Protein AF-A0A914XMN2-F1 (afdb_monomer)

Secondary structure (DSSP, 8-state):
--HHHHHHHHHT--HHHHHHHHHHHHHHHHHHHHHHHTTTS-HHHHHHHHHHHHHHHHHHHHGGGHHHHHHHHHHHHHHHHHSTT-HHHHHHHIIIIIHHHHHHHHHH--SS----THHHHHHHHHHHHHHHHHHHHHTS-GGGS-HHHHHH--SSPPPHHHHHHHHT-TTTSSS-----HHHHHHHHTTTTS-TTT-SPPHHHHHHHHHHHHHHHHHHHHHHHHHHHS-HHHHTSTTT-

Organism: NCBI:txid2011161

Radius of gyration: 20.13 Å; Cα contacts (8 Å, |Δi|>4): 241; chains: 1; bounding box: 52×45×56 Å

Sequence (240 aa):
MGFLAETSQALAFPEDGMRLLISVLAGYPLAAIYRQFLYDKNKTIQYSYFTIVGIGIYLFNCGYETYHSMISVLLAYVICNFLPGTTLSVVLAHICFLGHLLIGYWFAESHEYDITWTTPFCIMTLRHIGLVMDVYDGKKRQDSLRPDQKATSVVNPPSLLETAAFSLFFSGTLVGPQFTLNRFRLFVNGEFLDPETKQPRASALRVSICRFLAGIFYAVIHQWGCVWIPQEYLNSAEFY

Foldseek 3Di:
DDPLVVVCVVVVHDSLVVLLVVLLVVLVVLVVCCQVPPLPHDLLSLLVSLLVSLLVSLCSNANPLCVLLVVLLVVLLCLLPVPFQDPVSLVCLCCPLVVSLVVCCVPPPDPDPDDHSSQLSVLLSVQSSLARQLRNLLPDDLVPDDPVSNQQHDVDGDDSSLSSSSCRRSNASRPDDHDGSVVVVCSSVLVCDDPPPSHRDPVVVVVVVVVVVVVVVVVVVVVVVCVVPPPVNCVDPVND

Nearest PDB structures (foldseek):
  7f3x-assembly1_A  TM=9.258E-01  e=2.526E-11  Gallus gallus
  7ewt-assembly1_A  TM=9.214E-01  e=4.736E-09  Gallus gallus

Solvent-accessible surface area (backbone atoms only — not comparable to full-atom values): 13136 Å² total; per-residue (Å²): 134,54,75,62,54,56,49,19,62,76,65,78,40,61,56,50,60,48,39,48,51,53,49,61,58,48,34,54,64,50,50,49,51,38,67,74,74,35,59,88,48,60,63,69,60,42,26,50,49,28,29,53,53,18,51,51,49,39,39,68,58,37,42,78,57,35,54,60,58,55,52,49,42,53,50,44,34,48,42,38,68,77,36,59,48,40,72,65,35,50,53,48,35,48,52,53,39,51,44,48,52,53,54,43,45,75,76,67,68,64,99,58,97,73,69,51,56,60,54,32,41,52,44,44,31,55,46,42,40,49,48,38,47,21,27,28,54,28,63,49,65,75,85,80,46,54,75,71,51,58,72,45,33,29,70,72,61,64,53,65,60,51,37,37,15,65,57,27,29,61,81,26,27,59,86,33,70,89,76,53,67,55,60,51,49,39,52,62,72,41,70,74,29,33,89,86,78,68,40,79,48,73,65,54,57,58,52,53,52,54,52,51,52,51,49,51,52,50,51,53,51,49,56,57,46,40,75,79,56,43,71,67,49,75,75,32,82,90,66,111

Mean predicted aligned error: 5.09 Å

pLDDT: mean 92.35, std 8.03, range [51.84, 98.81]

InterPro domains:
  IPR004299 Membrane bound O-acyl transferase, MBOAT [PF03062] (103-239)
  IPR049941 Lysophospholipid acyltransferase 7/Porcupine-like [PTHR13906] (6-239)

Structure (mmCIF, N/CA/C/O backbone):
data_AF-A0A914XMN2-F1
#
_entry.id   AF-A0A914XMN2-F1
#
loop_
_atom_site.group_PDB
_atom_site.id
_atom_site.type_symbol
_atom_site.label_atom_id
_atom_site.label_alt_id
_atom_site.label_comp_id
_atom_site.label_asym_id
_atom_site.label_entity_id
_atom_site.label_seq_id
_atom_site.pdbx_PDB_ins_code
_atom_site.Cartn_x
_atom_site.Cartn_y
_atom_site.Cartn_z
_atom_site.occupancy
_atom_site.B_iso_or_equiv
_atom_site.auth_seq_id
_atom_site.auth_comp_id
_atom_site.auth_asym_id
_atom_site.auth_atom_id
_atom_site.pdbx_PDB_model_num
ATOM 1 N N . MET A 1 1 ? 28.604 -3.087 -13.362 1.00 51.84 1 MET A N 1
ATOM 2 C CA . MET A 1 1 ? 27.155 -3.014 -13.639 1.00 51.84 1 MET A CA 1
ATOM 3 C C . MET A 1 1 ? 26.508 -4.234 -12.997 1.00 51.84 1 MET A C 1
ATOM 5 O O . MET A 1 1 ? 27.190 -5.241 -12.869 1.00 51.84 1 MET A O 1
ATOM 9 N N . GLY A 1 2 ? 25.295 -4.120 -12.451 1.00 75.44 2 GLY A N 1
ATOM 10 C CA . GLY A 1 2 ? 24.620 -5.248 -11.792 1.00 75.44 2 GLY A CA 1
ATOM 11 C C . GLY A 1 2 ? 23.882 -6.142 -12.793 1.00 75.44 2 GLY A C 1
ATOM 12 O O . GLY A 1 2 ? 23.545 -5.683 -13.879 1.00 75.44 2 GLY A O 1
ATOM 13 N N . PHE A 1 3 ? 23.562 -7.380 -12.404 1.00 78.31 3 PHE A N 1
ATOM 14 C CA . PHE A 1 3 ? 22.819 -8.351 -13.230 1.00 78.31 3 PHE A CA 1
ATOM 15 C C . PHE A 1 3 ? 21.510 -7.787 -13.826 1.00 78.31 3 PHE A C 1
ATOM 17 O O . PHE A 1 3 ? 21.158 -8.075 -14.969 1.00 78.31 3 PHE A O 1
ATOM 24 N N . LEU A 1 4 ? 20.801 -6.941 -13.069 1.00 75.31 4 LEU A N 1
ATOM 25 C CA . LEU A 1 4 ? 19.588 -6.261 -13.540 1.00 75.31 4 LEU A CA 1
ATOM 26 C C . LEU A 1 4 ? 19.886 -5.261 -14.664 1.00 75.31 4 LEU A C 1
ATOM 28 O O . LEU A 1 4 ? 19.181 -5.263 -15.664 1.00 75.31 4 LEU A O 1
ATOM 32 N N . ALA A 1 5 ? 20.945 -4.462 -14.550 1.00 71.62 5 ALA A N 1
ATOM 33 C CA . ALA A 1 5 ? 21.322 -3.507 -15.591 1.00 71.62 5 ALA A CA 1
ATOM 34 C C . ALA A 1 5 ? 21.706 -4.221 -16.902 1.00 71.62 5 ALA A C 1
ATOM 36 O O . ALA A 1 5 ? 21.301 -3.799 -17.980 1.00 71.62 5 ALA A O 1
ATOM 37 N N . GLU A 1 6 ? 22.414 -5.350 -16.811 1.00 71.00 6 GLU A N 1
ATOM 38 C CA . GLU A 1 6 ? 22.778 -6.166 -17.981 1.00 71.00 6 GLU A CA 1
ATOM 39 C C . GLU A 1 6 ? 21.543 -6.781 -18.658 1.00 71.00 6 GLU A C 1
ATOM 41 O O . GLU A 1 6 ? 21.422 -6.763 -19.883 1.00 71.00 6 GLU A O 1
ATOM 46 N N . THR A 1 7 ? 20.583 -7.269 -17.866 1.00 69.44 7 THR A N 1
ATOM 47 C CA . THR A 1 7 ? 19.330 -7.845 -18.383 1.00 69.44 7 THR A CA 1
ATOM 48 C C . THR A 1 7 ? 18.425 -6.773 -19.006 1.00 69.44 7 THR A C 1
ATOM 50 O O . THR A 1 7 ? 17.810 -7.008 -20.043 1.00 69.44 7 THR A O 1
ATOM 53 N N . SER A 1 8 ? 18.370 -5.582 -18.403 1.00 71.25 8 SER A N 1
ATOM 54 C CA . SER A 1 8 ? 17.616 -4.422 -18.899 1.00 71.25 8 SER A CA 1
ATOM 55 C C . SER A 1 8 ? 18.137 -3.968 -20.265 1.00 71.25 8 SER A C 1
ATOM 57 O O . SER A 1 8 ? 17.355 -3.819 -21.205 1.00 71.25 8 SER A O 1
ATOM 59 N N . GLN A 1 9 ? 19.462 -3.860 -20.409 1.00 68.69 9 GLN A N 1
ATOM 60 C CA . GLN A 1 9 ? 20.108 -3.532 -21.682 1.00 68.69 9 GLN A CA 1
ATOM 61 C C . GLN A 1 9 ? 19.862 -4.605 -22.748 1.00 68.69 9 GLN A C 1
ATOM 63 O O . GLN A 1 9 ? 19.565 -4.271 -23.892 1.00 68.69 9 GLN A O 1
ATOM 68 N N . ALA A 1 10 ? 19.932 -5.888 -22.380 1.00 65.06 10 ALA A N 1
ATOM 69 C CA . ALA A 1 10 ? 19.693 -6.990 -23.313 1.00 65.06 10 ALA A CA 1
ATOM 70 C C . ALA A 1 10 ? 18.243 -7.046 -23.829 1.00 65.06 10 ALA A C 1
ATOM 72 O O . ALA A 1 10 ? 18.012 -7.473 -24.959 1.00 65.06 10 ALA A O 1
ATOM 73 N N . LEU A 1 11 ? 17.271 -6.628 -23.011 1.00 71.25 11 LEU A N 1
ATOM 74 C CA . LEU A 1 11 ? 15.843 -6.645 -23.345 1.00 71.25 11 LEU A CA 1
ATOM 75 C C . LEU A 1 11 ? 15.314 -5.306 -23.881 1.00 71.25 11 LEU A C 1
ATOM 77 O O . LEU A 1 11 ? 14.126 -5.225 -24.186 1.00 71.25 11 LEU A O 1
ATOM 81 N N . ALA A 1 12 ? 16.162 -4.273 -23.979 1.00 71.00 12 ALA A N 1
ATOM 82 C CA . ALA A 1 12 ? 15.758 -2.895 -24.279 1.00 71.00 12 ALA A CA 1
ATOM 83 C C . ALA A 1 12 ? 14.580 -2.419 -23.401 1.00 71.00 12 ALA A C 1
ATOM 85 O O . ALA A 1 12 ? 13.669 -1.739 -23.867 1.00 71.00 12 ALA A O 1
ATOM 86 N N . PHE A 1 13 ? 14.584 -2.820 -22.125 1.00 72.06 13 PHE A N 1
ATOM 87 C CA . PHE A 1 13 ? 13.513 -2.532 -21.175 1.00 72.06 13 PHE A CA 1
ATOM 88 C C . PHE A 1 13 ? 14.048 -1.677 -20.022 1.00 72.06 13 PHE A C 1
ATOM 90 O O . PHE A 1 13 ? 15.075 -2.061 -19.457 1.00 72.06 13 PHE A O 1
ATOM 97 N N . PRO A 1 14 ? 13.388 -0.567 -19.636 1.00 81.25 14 PRO A N 1
ATOM 98 C CA . PRO A 1 14 ? 13.864 0.308 -18.564 1.00 81.25 14 PRO A CA 1
ATOM 99 C C . PRO A 1 14 ? 14.117 -0.442 -17.245 1.00 81.25 14 PRO A C 1
ATOM 101 O O . PRO A 1 14 ? 13.331 -1.301 -16.827 1.00 81.25 14 PRO A O 1
ATOM 104 N N . GLU A 1 15 ? 15.254 -0.166 -16.598 1.00 84.81 15 GLU A N 1
ATOM 105 C CA . GLU A 1 15 ? 15.688 -0.901 -15.400 1.00 84.81 15 GLU A CA 1
ATOM 106 C C . GLU A 1 15 ? 14.718 -0.708 -14.222 1.00 84.81 15 GLU A C 1
ATOM 108 O O . GLU A 1 15 ? 14.410 -1.648 -13.486 1.00 84.81 15 GLU A O 1
ATOM 113 N N . ASP A 1 16 ? 14.211 0.505 -14.059 1.00 84.88 16 ASP A N 1
ATOM 114 C CA . ASP A 1 16 ? 13.201 0.908 -13.084 1.00 84.88 16 ASP A CA 1
ATOM 115 C C . ASP A 1 16 ? 11.863 0.175 -13.294 1.00 84.88 16 ASP A C 1
ATOM 117 O O . ASP A 1 16 ? 11.319 -0.410 -12.350 1.00 84.88 16 ASP A O 1
ATOM 121 N N . GLY A 1 17 ? 11.394 0.078 -14.540 1.00 86.44 17 GLY A N 1
ATOM 122 C CA . GLY A 1 17 ? 10.246 -0.744 -14.920 1.00 86.44 17 GLY A CA 1
ATOM 123 C C . GLY A 1 17 ? 10.453 -2.217 -14.574 1.00 86.44 17 GLY A C 1
ATOM 124 O O . GLY A 1 17 ? 9.531 -2.889 -14.098 1.00 86.44 17 GLY A O 1
ATOM 125 N N . MET A 1 18 ? 11.675 -2.732 -14.745 1.00 86.88 18 MET A N 1
ATOM 126 C CA . MET A 1 18 ? 11.990 -4.124 -14.417 1.00 86.88 18 MET A CA 1
ATOM 127 C C . MET A 1 18 ? 11.959 -4.371 -12.911 1.00 86.88 18 MET A C 1
ATOM 129 O O . MET A 1 18 ? 11.398 -5.376 -12.464 1.00 86.88 18 MET A O 1
ATOM 133 N N . ARG A 1 19 ? 12.513 -3.451 -12.113 1.00 91.75 19 ARG A N 1
ATOM 134 C CA . ARG A 1 19 ? 12.449 -3.525 -10.646 1.00 91.75 19 ARG A CA 1
ATOM 135 C C . ARG A 1 19 ? 11.002 -3.513 -10.162 1.00 91.75 19 ARG A C 1
ATOM 137 O O . ARG A 1 19 ? 10.635 -4.346 -9.323 1.00 91.75 19 ARG A O 1
ATOM 144 N N . LEU A 1 20 ? 10.166 -2.651 -10.742 1.00 91.94 20 LEU A N 1
ATOM 145 C CA . LEU A 1 20 ? 8.745 -2.587 -10.423 1.00 91.94 20 LEU A CA 1
ATOM 146 C C . LEU A 1 20 ? 8.043 -3.911 -10.741 1.00 91.94 20 LEU A C 1
ATOM 148 O O . LEU A 1 20 ? 7.365 -4.473 -9.876 1.00 91.94 20 LEU A O 1
ATOM 152 N N . LEU A 1 21 ? 8.245 -4.449 -11.948 1.00 91.12 21 LEU A N 1
ATOM 153 C CA . LEU A 1 21 ? 7.639 -5.710 -12.372 1.00 91.12 21 LEU A CA 1
ATOM 154 C C . LEU A 1 21 ? 8.053 -6.870 -11.459 1.00 91.12 21 LEU A C 1
ATOM 156 O O . LEU A 1 21 ? 7.194 -7.604 -10.970 1.00 91.12 21 LEU A O 1
ATOM 160 N N . ILE A 1 22 ? 9.351 -7.009 -11.175 1.00 93.12 22 ILE A N 1
ATOM 161 C CA . ILE A 1 22 ? 9.870 -8.038 -10.264 1.00 93.12 22 ILE A CA 1
ATOM 162 C C . ILE A 1 22 ? 9.224 -7.906 -8.885 1.00 93.12 22 ILE A C 1
ATOM 164 O O . ILE A 1 22 ? 8.836 -8.909 -8.291 1.00 93.12 22 ILE A O 1
ATOM 168 N N . SER A 1 23 ? 9.050 -6.684 -8.389 1.00 95.00 23 SER A N 1
ATOM 169 C CA . SER A 1 23 ? 8.456 -6.430 -7.074 1.00 95.00 23 SER A CA 1
ATOM 170 C C . SER A 1 23 ? 6.975 -6.789 -7.009 1.00 95.00 23 SER A C 1
ATOM 172 O O . SER A 1 23 ? 6.525 -7.395 -6.035 1.00 95.00 23 SER A O 1
ATOM 174 N N . VAL A 1 24 ? 6.216 -6.471 -8.060 1.00 93.38 24 VAL A N 1
ATOM 175 C CA . VAL A 1 24 ? 4.808 -6.872 -8.185 1.00 93.38 24 VAL A CA 1
ATOM 176 C C . VAL A 1 24 ? 4.695 -8.398 -8.258 1.00 93.38 24 VAL A C 1
ATOM 178 O O . VAL A 1 24 ? 3.871 -8.993 -7.561 1.00 93.38 24 VAL A O 1
ATOM 181 N N . LEU A 1 25 ? 5.555 -9.052 -9.045 1.00 93.56 25 LEU A N 1
ATOM 182 C CA . LEU A 1 25 ? 5.582 -10.510 -9.169 1.00 93.56 25 LEU A CA 1
ATOM 183 C C . LEU A 1 25 ? 6.024 -11.200 -7.874 1.00 93.56 25 LEU A C 1
ATOM 185 O O . LEU A 1 25 ? 5.452 -12.229 -7.514 1.00 93.56 25 LEU A O 1
ATOM 189 N N . ALA A 1 26 ? 6.962 -10.615 -7.126 1.00 95.31 26 ALA A N 1
ATOM 190 C CA . ALA A 1 26 ? 7.380 -11.100 -5.812 1.00 95.31 26 ALA A CA 1
ATOM 191 C C . ALA A 1 26 ? 6.220 -11.112 -4.801 1.00 95.31 26 ALA A C 1
ATOM 193 O O . ALA A 1 26 ? 6.219 -11.924 -3.874 1.00 95.31 26 ALA A O 1
ATOM 194 N N . GLY A 1 27 ? 5.182 -10.294 -5.008 1.00 94.56 27 GLY A N 1
ATOM 195 C CA . GLY A 1 27 ? 3.966 -10.315 -4.198 1.00 94.56 27 GLY A CA 1
ATOM 196 C C . GLY A 1 27 ? 3.277 -11.686 -4.141 1.00 94.56 27 GLY A C 1
ATOM 197 O O . GLY A 1 27 ? 2.707 -12.027 -3.107 1.00 94.56 27 GLY A O 1
ATOM 198 N N . TYR A 1 28 ? 3.368 -12.513 -5.190 1.00 93.44 28 TYR A N 1
ATOM 199 C CA . TYR A 1 28 ? 2.766 -13.854 -5.215 1.00 93.44 28 TYR A CA 1
ATOM 200 C C . TYR A 1 28 ? 3.458 -14.856 -4.271 1.00 93.44 28 TYR A C 1
ATOM 202 O O . TYR A 1 28 ? 2.770 -15.406 -3.405 1.00 93.44 28 TYR A O 1
ATOM 210 N N . PRO A 1 29 ? 4.782 -15.111 -4.367 1.00 95.31 29 PRO A N 1
ATOM 211 C CA . PRO A 1 29 ? 5.466 -15.986 -3.419 1.00 95.31 29 PRO A CA 1
ATOM 212 C C . PRO A 1 29 ? 5.433 -15.428 -1.990 1.00 95.31 29 PRO A C 1
ATOM 214 O O . PRO A 1 29 ? 5.250 -16.198 -1.050 1.00 95.31 29 PRO A O 1
ATOM 217 N N . LEU A 1 30 ? 5.513 -14.105 -1.805 1.00 97.00 30 LEU A N 1
ATOM 218 C CA . LEU A 1 30 ? 5.358 -13.480 -0.486 1.00 97.00 30 LEU A CA 1
ATOM 219 C C . LEU A 1 30 ? 3.961 -13.741 0.101 1.00 97.00 30 LEU A C 1
ATOM 221 O O . LEU A 1 30 ? 3.832 -14.176 1.246 1.00 97.00 30 LEU A O 1
ATOM 225 N N . ALA A 1 31 ? 2.900 -13.583 -0.695 1.00 95.31 31 ALA A N 1
ATOM 226 C CA . ALA A 1 31 ? 1.546 -13.928 -0.271 1.00 95.31 31 ALA A CA 1
ATOM 227 C C . ALA A 1 31 ? 1.397 -15.422 0.054 1.00 95.31 31 ALA A C 1
ATOM 229 O O . ALA A 1 31 ? 0.695 -15.764 1.005 1.00 95.31 31 ALA A O 1
ATOM 230 N N . ALA A 1 32 ? 2.065 -16.313 -0.687 1.00 94.69 32 ALA A N 1
ATOM 231 C CA . ALA A 1 32 ? 2.069 -17.746 -0.395 1.00 94.69 32 ALA A CA 1
ATOM 232 C C . ALA A 1 32 ? 2.752 -18.059 0.948 1.00 94.69 32 ALA A C 1
ATOM 234 O O . ALA A 1 32 ? 2.196 -18.813 1.744 1.00 94.69 32 ALA A O 1
ATOM 235 N N . ILE A 1 33 ? 3.896 -17.428 1.243 1.00 96.44 33 ILE A N 1
ATOM 236 C CA . ILE A 1 33 ? 4.586 -17.543 2.540 1.00 96.44 33 ILE A CA 1
ATOM 237 C C . ILE A 1 33 ? 3.671 -17.068 3.673 1.00 96.44 33 ILE A C 1
ATOM 239 O O . ILE A 1 33 ? 3.469 -17.787 4.652 1.00 96.44 33 ILE A O 1
ATOM 243 N N . TYR A 1 34 ? 3.065 -15.887 3.531 1.00 96.62 34 TYR A N 1
ATOM 244 C CA . TYR A 1 34 ? 2.134 -15.369 4.532 1.00 96.62 34 TYR A CA 1
ATOM 245 C C . TYR A 1 34 ? 0.949 -16.316 4.759 1.00 96.62 34 TYR A C 1
ATOM 247 O O . TYR A 1 34 ? 0.630 -16.663 5.898 1.00 96.62 34 TYR A O 1
ATOM 255 N N . ARG A 1 35 ? 0.334 -16.780 3.665 1.00 94.31 35 ARG A N 1
ATOM 256 C CA . ARG A 1 35 ? -0.801 -17.705 3.685 1.00 94.31 35 ARG A CA 1
ATOM 257 C C . ARG A 1 35 ? -0.457 -19.041 4.339 1.00 94.31 35 ARG A C 1
ATOM 259 O O . ARG A 1 35 ? -1.332 -19.637 4.950 1.00 94.31 35 ARG A O 1
ATOM 266 N N . GLN A 1 36 ? 0.770 -19.526 4.191 1.00 93.69 36 GLN A N 1
ATOM 267 C CA . GLN A 1 36 ? 1.161 -20.826 4.725 1.00 93.69 36 GLN A CA 1
ATOM 268 C C . GLN A 1 36 ? 1.560 -20.755 6.204 1.00 93.69 36 GLN A C 1
ATOM 270 O O . GLN A 1 36 ? 1.293 -21.695 6.948 1.00 93.69 36 GLN A O 1
ATOM 275 N N . PHE A 1 37 ? 2.202 -19.663 6.632 1.00 96.00 37 PHE A N 1
ATOM 276 C CA . PHE A 1 37 ? 2.910 -19.642 7.918 1.00 96.00 37 PHE A CA 1
ATOM 277 C C . PHE A 1 37 ? 2.465 -18.552 8.897 1.00 96.00 37 PHE A C 1
ATOM 279 O O . PHE A 1 37 ? 2.733 -18.686 10.091 1.00 96.00 37 PHE A O 1
ATOM 286 N N . LEU A 1 38 ? 1.846 -17.463 8.428 1.00 96.88 38 LEU A N 1
ATOM 287 C CA . LEU A 1 38 ? 1.709 -16.233 9.222 1.00 96.88 38 LEU A CA 1
ATOM 288 C C . LEU A 1 38 ? 0.267 -15.767 9.443 1.00 96.88 38 LEU A C 1
ATOM 290 O O . LEU A 1 38 ? 0.025 -15.041 10.404 1.00 96.88 38 LEU A O 1
ATOM 294 N N . TYR A 1 39 ? -0.678 -16.161 8.587 1.00 94.25 39 TYR A N 1
ATOM 295 C CA . TYR A 1 39 ? -2.051 -15.633 8.592 1.00 94.25 39 TYR A CA 1
ATOM 296 C C . TYR A 1 39 ? -2.817 -15.828 9.916 1.00 94.25 39 TYR A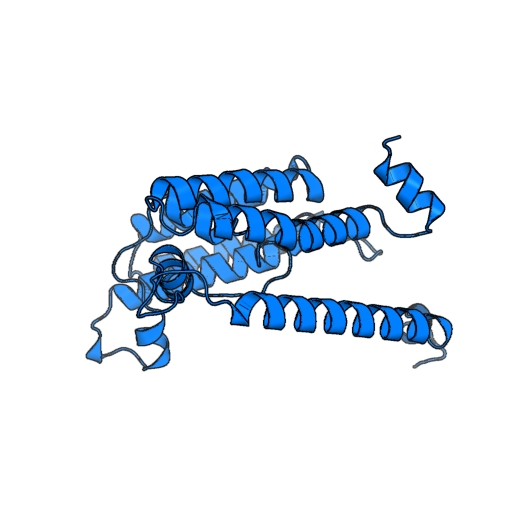 C 1
ATOM 298 O O . TYR A 1 39 ? -3.709 -15.043 10.224 1.00 94.25 39 TYR A O 1
ATOM 306 N N . ASP A 1 40 ? -2.477 -16.857 10.694 1.00 93.62 40 ASP A N 1
ATOM 307 C CA . ASP A 1 40 ? -3.100 -17.207 11.978 1.00 93.62 40 ASP A CA 1
ATOM 308 C C . ASP A 1 40 ? -2.269 -16.759 13.194 1.00 93.62 40 ASP A C 1
ATOM 310 O O . ASP A 1 40 ? -2.620 -17.032 14.343 1.00 93.62 40 ASP A O 1
ATOM 314 N N . LYS A 1 41 ? -1.132 -16.094 12.963 1.00 96.44 41 LYS A N 1
ATOM 315 C CA . LYS A 1 41 ? -0.220 -15.662 14.025 1.00 96.44 41 LYS A CA 1
ATOM 316 C C . LYS A 1 41 ? -0.682 -14.354 14.652 1.00 96.44 41 LYS A C 1
ATOM 318 O O . LYS A 1 41 ? -1.544 -13.647 14.136 1.00 96.44 41 LYS A O 1
ATOM 323 N N . ASN A 1 42 ? -0.072 -14.001 15.782 1.00 96.75 42 ASN A N 1
ATOM 324 C CA . ASN A 1 42 ? -0.330 -12.726 16.447 1.00 96.75 42 ASN A CA 1
ATOM 325 C C . ASN A 1 42 ? -0.122 -11.547 15.473 1.00 96.75 42 ASN A C 1
ATOM 327 O O . ASN A 1 42 ? 0.829 -11.543 14.690 1.00 96.75 42 ASN A O 1
ATOM 331 N N . LYS A 1 43 ? -0.981 -10.526 15.568 1.00 97.06 43 LYS A N 1
ATOM 332 C CA . LYS A 1 43 ? -0.926 -9.292 14.771 1.00 97.06 43 LYS A CA 1
ATOM 333 C C . LYS A 1 43 ? 0.463 -8.671 14.730 1.00 97.06 43 LYS A C 1
ATOM 335 O O . LYS A 1 43 ? 0.886 -8.248 13.666 1.00 97.06 43 LYS A O 1
ATOM 340 N N . THR A 1 44 ? 1.200 -8.668 15.841 1.00 98.06 44 THR A N 1
ATOM 341 C CA . THR A 1 44 ? 2.571 -8.137 15.876 1.00 98.06 44 THR A CA 1
ATOM 342 C C . THR A 1 44 ? 3.486 -8.872 14.897 1.00 98.06 44 THR A C 1
ATOM 344 O O . THR A 1 44 ? 4.253 -8.233 14.190 1.00 98.06 44 THR A O 1
ATOM 347 N N . ILE A 1 45 ? 3.379 -10.201 14.798 1.00 98.25 45 ILE A N 1
ATOM 348 C CA . ILE A 1 45 ? 4.177 -11.006 13.861 1.00 98.25 45 ILE A CA 1
ATOM 349 C C . ILE A 1 45 ? 3.769 -10.688 12.420 1.00 98.25 45 ILE A C 1
ATOM 351 O O . ILE A 1 45 ? 4.630 -10.457 11.572 1.00 98.25 45 ILE A O 1
ATOM 355 N N . GLN A 1 46 ? 2.464 -10.627 12.152 1.00 98.44 46 GLN A N 1
ATOM 356 C CA . GLN A 1 46 ? 1.947 -10.297 10.823 1.00 98.44 46 GLN A CA 1
ATOM 357 C C . GLN A 1 46 ? 2.367 -8.886 10.379 1.00 98.44 46 GLN A C 1
ATOM 359 O O . GLN A 1 46 ? 2.867 -8.703 9.272 1.00 98.44 46 GLN A O 1
ATOM 364 N N . TYR A 1 47 ? 2.228 -7.891 11.257 1.00 98.62 47 TYR A N 1
ATOM 365 C CA . TYR A 1 47 ? 2.612 -6.506 10.993 1.00 98.62 47 TYR A CA 1
ATOM 366 C C . TYR A 1 47 ? 4.120 -6.350 10.794 1.00 98.62 47 TYR A C 1
ATOM 368 O O . TYR A 1 47 ? 4.539 -5.660 9.863 1.00 98.62 47 TYR A O 1
ATOM 376 N N . SER A 1 48 ? 4.938 -7.024 11.606 1.00 98.62 48 SER A N 1
ATOM 377 C CA . SER A 1 48 ? 6.391 -7.052 11.416 1.00 98.62 48 SER A CA 1
ATOM 378 C C . SER A 1 48 ? 6.764 -7.650 10.063 1.00 98.62 48 SER A C 1
ATOM 380 O O . SER A 1 48 ? 7.589 -7.077 9.359 1.00 98.62 48 SER A O 1
ATOM 382 N N . TYR A 1 49 ? 6.117 -8.745 9.655 1.00 98.62 49 TYR A N 1
ATOM 383 C CA . TYR A 1 49 ? 6.334 -9.337 8.337 1.00 98.62 49 TYR A CA 1
ATOM 384 C C . TYR A 1 49 ? 6.016 -8.353 7.204 1.00 98.62 49 TYR A C 1
ATOM 386 O O . TYR A 1 49 ? 6.870 -8.117 6.351 1.00 98.62 49 TYR A O 1
ATOM 394 N N . PHE A 1 50 ? 4.836 -7.724 7.218 1.00 98.50 50 PHE A N 1
ATOM 395 C CA . PHE A 1 50 ? 4.462 -6.749 6.187 1.00 98.50 50 PHE A CA 1
ATOM 396 C C . PHE A 1 50 ? 5.402 -5.547 6.147 1.00 98.50 50 PHE A C 1
ATOM 398 O O . PHE A 1 50 ? 5.775 -5.104 5.065 1.00 98.50 50 PHE A O 1
ATOM 405 N N . THR A 1 51 ? 5.822 -5.062 7.315 1.00 98.62 51 THR A N 1
ATOM 406 C CA . THR A 1 51 ? 6.748 -3.933 7.427 1.00 98.62 51 THR A CA 1
ATOM 407 C C . THR A 1 51 ? 8.120 -4.288 6.855 1.00 98.62 51 THR A C 1
ATOM 409 O O . THR A 1 51 ? 8.619 -3.572 5.995 1.00 98.62 51 THR A O 1
ATOM 412 N N . ILE A 1 52 ? 8.718 -5.409 7.273 1.00 98.44 52 ILE A N 1
ATOM 413 C CA . ILE A 1 52 ? 10.060 -5.826 6.829 1.00 98.44 52 ILE A CA 1
ATOM 414 C C . ILE A 1 52 ? 10.077 -6.090 5.322 1.00 98.44 52 ILE A C 1
ATOM 416 O O . ILE A 1 52 ? 10.945 -5.583 4.612 1.00 98.44 52 ILE A O 1
ATOM 420 N N . VAL A 1 53 ? 9.100 -6.852 4.825 1.00 98.38 53 VAL A N 1
ATOM 421 C CA . VAL A 1 53 ? 8.980 -7.162 3.395 1.00 98.38 53 VAL A CA 1
ATOM 422 C C . VAL A 1 53 ? 8.757 -5.893 2.582 1.00 98.38 53 VAL A C 1
ATOM 424 O O . VAL A 1 53 ? 9.409 -5.696 1.560 1.00 98.38 53 VAL A O 1
ATOM 427 N N . GLY A 1 54 ? 7.868 -5.016 3.044 1.00 97.88 54 GLY A N 1
ATOM 428 C CA . GLY A 1 54 ? 7.587 -3.760 2.371 1.00 97.88 54 GLY A CA 1
ATOM 429 C C . GLY A 1 54 ? 8.802 -2.835 2.313 1.00 97.88 54 GLY A C 1
ATOM 430 O O . GLY A 1 54 ? 9.107 -2.327 1.241 1.00 97.88 54 GLY A O 1
ATOM 431 N N . ILE A 1 55 ? 9.563 -2.685 3.406 1.00 98.06 55 ILE A N 1
ATOM 432 C CA . ILE A 1 55 ? 10.835 -1.937 3.394 1.00 98.06 55 ILE A CA 1
ATOM 433 C C . ILE A 1 55 ? 11.799 -2.537 2.367 1.00 98.06 55 ILE A C 1
ATOM 435 O O . ILE A 1 55 ? 12.374 -1.794 1.578 1.00 98.06 55 ILE A O 1
ATOM 439 N N . GLY A 1 56 ? 11.951 -3.865 2.336 1.00 97.81 56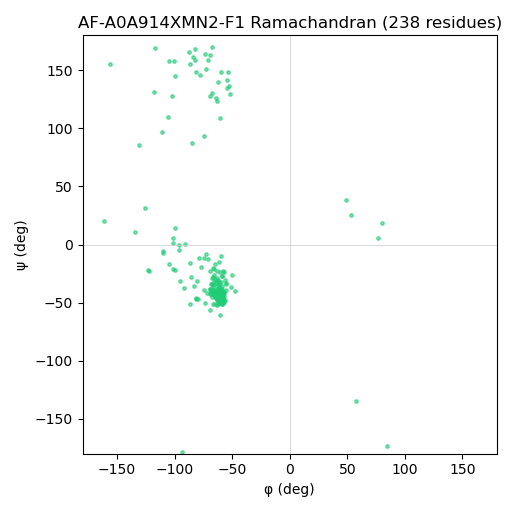 GLY A N 1
ATOM 440 C CA . GLY A 1 56 ? 12.815 -4.539 1.363 1.00 97.81 56 GLY A CA 1
ATOM 441 C C . GLY A 1 56 ? 12.412 -4.251 -0.086 1.00 97.81 56 GLY A C 1
ATOM 442 O O . GLY A 1 56 ? 13.266 -3.949 -0.916 1.00 97.81 56 GLY A O 1
ATOM 443 N N . ILE A 1 57 ? 11.109 -4.267 -0.375 1.00 96.81 57 ILE A N 1
ATOM 444 C CA . ILE A 1 5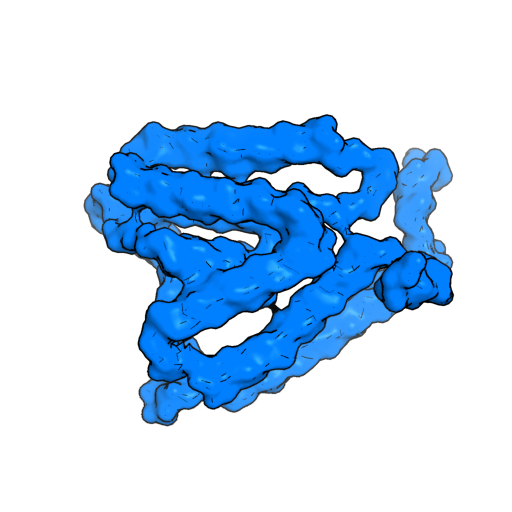7 ? 10.572 -3.917 -1.693 1.00 96.81 57 ILE A CA 1
ATOM 445 C C . ILE A 1 57 ? 10.855 -2.449 -2.037 1.00 96.81 57 ILE A C 1
ATOM 447 O O . ILE A 1 57 ? 11.301 -2.164 -3.146 1.00 96.81 57 ILE A O 1
ATOM 451 N N . TYR A 1 58 ? 10.641 -1.512 -1.113 1.00 96.50 58 TYR A N 1
ATOM 452 C CA . TYR A 1 58 ? 10.944 -0.100 -1.365 1.00 96.50 58 TYR A CA 1
ATOM 453 C C . TYR A 1 58 ? 12.438 0.137 -1.592 1.00 96.50 58 TYR A C 1
ATOM 455 O O . TYR A 1 58 ? 12.795 0.807 -2.555 1.00 96.50 58 TYR A O 1
ATOM 463 N N . LEU A 1 59 ? 13.308 -0.468 -0.779 1.00 96.75 59 LEU A N 1
ATOM 464 C CA . LEU A 1 59 ? 14.759 -0.376 -0.958 1.00 96.75 59 LEU A CA 1
ATOM 465 C C . LEU A 1 59 ? 15.193 -0.926 -2.319 1.00 96.75 59 LEU A C 1
ATOM 467 O O . LEU A 1 59 ? 16.072 -0.354 -2.956 1.00 96.75 59 LEU A O 1
ATOM 471 N N . PHE A 1 60 ? 14.564 -2.004 -2.785 1.00 95.25 60 PHE A N 1
ATOM 472 C CA . PHE A 1 60 ? 14.850 -2.573 -4.097 1.00 95.25 60 PHE A CA 1
ATOM 473 C C . PHE A 1 60 ? 14.423 -1.657 -5.255 1.00 95.25 60 PHE A C 1
ATOM 475 O O . PHE A 1 60 ? 15.161 -1.533 -6.228 1.00 95.25 60 PHE A O 1
ATOM 482 N N . ASN A 1 61 ? 13.263 -0.995 -5.159 1.00 93.06 61 ASN A N 1
ATOM 483 C CA . ASN A 1 61 ? 12.770 -0.112 -6.225 1.00 93.06 61 ASN A CA 1
ATOM 484 C C . ASN A 1 61 ? 13.435 1.268 -6.202 1.00 93.06 61 ASN A C 1
ATOM 486 O O . ASN A 1 61 ? 13.864 1.768 -7.237 1.00 93.06 61 ASN A O 1
ATOM 490 N N . CYS A 1 62 ? 13.513 1.878 -5.021 1.00 92.06 62 CYS A N 1
ATOM 491 C CA . CYS A 1 62 ? 13.825 3.293 -4.837 1.00 92.06 62 CYS A CA 1
ATOM 492 C C . CYS A 1 62 ? 15.203 3.535 -4.205 1.00 92.06 62 CYS A C 1
ATOM 494 O O . CYS A 1 62 ? 15.612 4.683 -4.053 1.00 92.06 62 CYS A O 1
ATOM 496 N N . GLY A 1 63 ? 15.919 2.488 -3.783 1.00 93.12 63 GLY A N 1
ATOM 497 C CA . GLY A 1 63 ? 17.187 2.642 -3.075 1.00 93.12 63 GLY A CA 1
ATOM 498 C C . GLY A 1 63 ? 17.032 3.479 -1.802 1.00 93.12 63 GLY A C 1
ATOM 499 O O . GLY A 1 63 ? 16.087 3.295 -1.025 1.00 93.12 63 GLY A O 1
ATOM 500 N N . TYR A 1 64 ? 17.954 4.422 -1.597 1.00 93.50 64 TYR A N 1
ATOM 501 C CA . TYR A 1 64 ? 17.967 5.291 -0.419 1.00 93.50 64 TYR A CA 1
ATOM 502 C C . TYR A 1 64 ? 16.737 6.197 -0.317 1.00 93.50 64 TYR A C 1
ATOM 504 O O . TYR A 1 64 ? 16.286 6.430 0.802 1.00 93.50 64 TYR A O 1
ATOM 512 N N . GLU A 1 65 ? 16.116 6.589 -1.436 1.00 94.69 65 GLU A N 1
ATOM 513 C CA . GLU A 1 65 ? 14.913 7.445 -1.487 1.00 94.69 65 GLU A CA 1
ATOM 514 C C . GLU A 1 65 ? 13.694 6.849 -0.756 1.00 94.69 65 GLU A C 1
ATOM 516 O O . GLU A 1 65 ? 12.707 7.531 -0.475 1.00 94.69 65 GLU A O 1
ATOM 521 N N . THR A 1 66 ? 13.780 5.579 -0.345 1.00 95.81 66 THR A N 1
ATOM 522 C CA . THR A 1 66 ? 12.853 4.942 0.602 1.00 95.81 66 THR A CA 1
ATOM 523 C C . THR A 1 66 ? 12.634 5.769 1.877 1.00 95.81 66 THR A C 1
ATOM 525 O O . THR A 1 66 ? 11.560 5.679 2.484 1.00 95.81 66 THR A O 1
ATOM 528 N N . TYR A 1 67 ? 13.596 6.613 2.281 1.00 96.44 67 TYR A N 1
ATOM 529 C CA . TYR A 1 67 ? 13.447 7.492 3.446 1.00 96.44 67 TYR A CA 1
ATOM 530 C C . TYR A 1 67 ? 12.202 8.393 3.348 1.00 96.44 67 TYR A C 1
ATOM 532 O O . TYR A 1 67 ? 11.546 8.614 4.368 1.00 96.44 67 TYR A O 1
ATOM 540 N N . HIS A 1 68 ? 11.806 8.838 2.147 1.00 97.00 68 HIS A N 1
ATOM 541 C CA . HIS A 1 68 ? 10.589 9.629 1.948 1.00 97.00 68 HIS A CA 1
ATOM 542 C C . HIS A 1 68 ? 9.342 8.888 2.441 1.00 97.00 68 HIS A C 1
ATOM 544 O O . HIS A 1 68 ? 8.519 9.443 3.176 1.00 97.00 68 HIS A O 1
ATOM 550 N N . SER A 1 69 ? 9.243 7.600 2.108 1.00 96.75 69 SER A N 1
ATOM 551 C CA . SER A 1 69 ? 8.142 6.743 2.550 1.00 96.75 69 SER A CA 1
ATOM 552 C C . SER A 1 69 ? 8.192 6.488 4.057 1.00 96.75 69 SER A C 1
ATOM 554 O O . SER A 1 69 ? 7.153 6.535 4.712 1.00 96.75 69 SER A O 1
ATOM 556 N N . MET A 1 70 ? 9.382 6.293 4.637 1.00 97.69 70 MET A N 1
ATOM 557 C CA . MET A 1 70 ? 9.530 6.082 6.086 1.00 97.69 70 MET A CA 1
ATOM 558 C C . MET A 1 70 ? 9.128 7.319 6.899 1.00 97.69 70 MET A C 1
ATOM 560 O O . MET A 1 70 ? 8.412 7.199 7.894 1.00 97.69 70 MET A O 1
ATOM 564 N N . ILE A 1 71 ? 9.528 8.513 6.453 1.00 97.88 71 ILE A N 1
ATOM 565 C CA . ILE A 1 71 ? 9.116 9.781 7.070 1.00 97.88 71 ILE A CA 1
ATOM 566 C C . ILE A 1 71 ? 7.596 9.940 6.985 1.00 97.88 71 ILE A C 1
ATOM 568 O O . ILE A 1 71 ? 6.958 10.297 7.974 1.00 97.88 71 ILE A O 1
ATOM 572 N N . SER A 1 72 ? 6.999 9.616 5.836 1.00 97.81 72 SER A N 1
ATOM 573 C CA . SER A 1 72 ? 5.548 9.692 5.640 1.00 97.81 72 SER A CA 1
ATOM 574 C C . SER A 1 72 ? 4.781 8.759 6.588 1.00 97.81 72 SER A C 1
ATOM 576 O O . SER A 1 72 ? 3.783 9.172 7.177 1.00 97.81 72 SER A O 1
ATOM 578 N N . VAL A 1 73 ? 5.275 7.537 6.826 1.00 98.56 73 VAL A N 1
ATOM 579 C CA . VAL A 1 73 ? 4.700 6.598 7.812 1.00 98.56 73 VAL A CA 1
ATOM 580 C C . VAL A 1 73 ? 4.742 7.172 9.229 1.00 98.56 73 VAL A C 1
ATOM 582 O O . VAL A 1 73 ? 3.734 7.144 9.942 1.00 98.56 73 VAL A O 1
ATOM 585 N N . LEU A 1 74 ? 5.894 7.713 9.641 1.00 98.56 74 LEU A N 1
ATOM 586 C CA . LEU A 1 74 ? 6.051 8.335 10.959 1.00 98.56 74 LEU A CA 1
ATOM 587 C C . LEU A 1 74 ? 5.098 9.520 11.126 1.00 98.56 74 LEU A C 1
ATOM 589 O O . LEU A 1 74 ? 4.433 9.645 12.154 1.00 98.56 74 LEU A O 1
ATOM 593 N N . LEU A 1 75 ? 4.984 10.357 10.098 1.00 98.31 75 LEU A N 1
ATOM 594 C CA . LEU A 1 75 ? 4.112 11.520 10.116 1.00 98.31 75 LEU A CA 1
ATOM 595 C C . LEU A 1 75 ? 2.629 11.133 10.171 1.00 98.31 75 LEU A C 1
ATOM 597 O O . LEU A 1 75 ? 1.877 11.718 10.948 1.00 98.31 75 LEU A O 1
ATOM 601 N N . ALA A 1 76 ? 2.211 10.108 9.423 1.00 98.62 76 ALA A N 1
ATOM 602 C CA . ALA A 1 76 ? 0.852 9.572 9.494 1.00 98.62 76 ALA A CA 1
ATOM 603 C C . ALA A 1 76 ? 0.518 9.060 10.897 1.00 98.62 76 ALA A C 1
ATOM 605 O O . ALA A 1 76 ? -0.546 9.382 11.432 1.00 98.62 76 ALA A O 1
ATOM 606 N N . TYR A 1 77 ? 1.444 8.331 11.527 1.00 98.75 77 TYR A N 1
ATOM 607 C CA . TYR A 1 77 ? 1.297 7.903 12.915 1.00 98.75 77 TYR A CA 1
ATOM 608 C C . TYR A 1 77 ? 1.140 9.098 13.867 1.00 98.75 77 TYR A C 1
ATOM 610 O O . TYR A 1 77 ? 0.222 9.092 14.692 1.00 98.75 77 TYR A O 1
ATOM 618 N N . VAL A 1 78 ? 1.982 10.129 13.728 1.00 98.69 78 VAL A N 1
ATOM 619 C CA . VAL A 1 78 ? 1.937 11.327 14.579 1.00 98.69 78 VAL A CA 1
ATOM 620 C C . VAL A 1 78 ? 0.607 12.068 14.423 1.00 98.69 78 VAL A C 1
ATOM 622 O O . VAL A 1 78 ? -0.073 12.321 15.416 1.00 98.69 78 VAL A O 1
ATOM 625 N N . ILE A 1 79 ? 0.179 12.364 13.194 1.00 98.44 79 ILE A N 1
ATOM 626 C CA . ILE A 1 79 ? -1.077 13.090 12.952 1.00 98.44 79 ILE A CA 1
ATOM 627 C C . ILE A 1 79 ? -2.271 12.305 13.519 1.00 98.44 79 ILE A C 1
ATOM 629 O O . ILE A 1 79 ? -3.110 12.880 14.215 1.00 98.44 79 ILE A O 1
ATOM 633 N N . CYS A 1 80 ? -2.324 10.988 13.289 1.00 98.50 80 CYS A N 1
ATOM 634 C CA . CYS A 1 80 ? -3.434 10.150 13.749 1.00 98.50 80 CYS A CA 1
ATOM 635 C C . CYS A 1 80 ? -3.512 10.010 15.274 1.00 98.50 80 CYS A C 1
ATOM 637 O O . CYS A 1 80 ? -4.612 9.879 15.806 1.00 98.50 80 CYS A O 1
ATOM 639 N N . ASN A 1 81 ? -2.378 9.997 15.980 1.00 98.19 81 ASN A N 1
ATOM 640 C CA . ASN A 1 81 ? -2.353 9.734 17.423 1.00 98.19 81 ASN A CA 1
ATOM 641 C C . ASN A 1 81 ? -2.357 11.008 18.275 1.00 98.19 81 ASN A C 1
ATOM 643 O O . ASN A 1 81 ? -2.928 10.992 19.363 1.00 98.19 81 ASN A O 1
ATOM 647 N N . PHE A 1 82 ? -1.776 12.110 17.793 1.00 97.88 82 PHE A N 1
ATOM 648 C CA . PHE A 1 82 ? -1.653 13.346 18.575 1.00 97.88 82 PHE A CA 1
ATOM 649 C C . PHE A 1 82 ? -2.688 14.418 18.218 1.00 97.88 82 PHE A C 1
ATOM 651 O O . PHE A 1 82 ? -2.958 15.284 19.045 1.00 97.88 82 PHE A O 1
ATOM 658 N N . LEU A 1 83 ? -3.301 14.362 17.029 1.00 97.31 83 LEU A N 1
ATOM 659 C CA . LEU A 1 83 ? -4.325 15.324 16.595 1.00 97.31 83 LEU A CA 1
ATOM 660 C C . LEU A 1 83 ? -5.661 14.678 16.149 1.00 97.31 83 LEU A C 1
ATOM 662 O O . LEU A 1 83 ? -6.333 15.242 15.277 1.00 97.31 83 LEU A O 1
ATOM 666 N N . PRO A 1 84 ? -6.100 13.527 16.702 1.00 96.25 84 PRO A N 1
ATOM 667 C CA . PRO A 1 84 ? -7.249 12.799 16.169 1.00 96.25 84 PRO A CA 1
ATOM 668 C C . PRO A 1 84 ? -8.540 13.624 16.235 1.00 96.25 84 PRO A C 1
ATOM 670 O O . PRO A 1 84 ? -8.817 14.283 17.235 1.00 96.25 84 PRO A O 1
ATOM 673 N N . GLY A 1 85 ? -9.376 13.547 15.197 1.00 94.25 85 GLY A N 1
ATOM 674 C CA . GLY A 1 85 ? -10.705 14.175 15.221 1.00 94.25 85 GLY A CA 1
ATOM 675 C C . GLY A 1 85 ? -10.723 15.691 15.022 1.00 94.25 85 GLY A C 1
ATOM 676 O O . GLY A 1 85 ? -11.787 16.298 15.110 1.00 94.25 85 GLY A O 1
ATOM 677 N N . THR A 1 86 ? -9.579 16.318 14.734 1.00 97.00 86 THR A N 1
ATOM 678 C CA . THR A 1 86 ? -9.487 17.772 14.527 1.00 97.00 86 THR A CA 1
ATOM 679 C C . THR A 1 86 ? -9.466 18.142 13.045 1.00 97.00 86 THR A C 1
ATOM 681 O O . THR A 1 86 ? -8.849 17.450 12.239 1.00 97.00 86 THR A O 1
ATOM 684 N N . THR A 1 87 ? -10.076 19.269 12.662 1.00 97.06 87 THR A N 1
ATOM 685 C CA . THR A 1 87 ? -9.970 19.787 11.281 1.00 97.06 87 THR A CA 1
ATOM 686 C C . THR A 1 87 ? -8.512 20.073 10.909 1.00 97.06 87 THR A C 1
ATOM 688 O O . THR A 1 87 ? -8.109 19.859 9.768 1.00 97.06 87 THR A O 1
ATOM 691 N N . LEU A 1 88 ? -7.700 20.471 11.897 1.00 97.81 88 LEU A N 1
ATOM 692 C CA . LEU A 1 88 ? -6.259 20.655 11.742 1.00 97.81 88 LEU A CA 1
ATOM 693 C C . LEU A 1 88 ? -5.566 19.380 11.242 1.00 97.81 88 LEU A C 1
ATOM 695 O O . LEU A 1 88 ? -4.732 19.476 10.350 1.00 97.81 88 LEU A O 1
ATOM 699 N N . SER A 1 89 ? -5.928 18.193 11.745 1.00 97.88 89 SER A N 1
ATOM 700 C CA . SER A 1 89 ? -5.333 16.931 11.276 1.00 97.88 89 SER A CA 1
ATOM 701 C C . SER A 1 89 ? -5.555 16.688 9.782 1.00 97.88 89 SER A C 1
ATOM 703 O O . SER A 1 89 ? -4.623 16.305 9.081 1.00 97.88 89 SER A O 1
ATOM 705 N N . VAL A 1 90 ? -6.754 16.987 9.272 1.00 97.81 90 VAL A N 1
ATOM 706 C CA . VAL A 1 90 ? -7.095 16.818 7.852 1.00 97.81 90 VAL A CA 1
ATOM 707 C C . VAL A 1 90 ? -6.330 17.818 6.988 1.00 97.81 90 VAL A C 1
ATOM 709 O O . VAL A 1 90 ? -5.789 17.440 5.949 1.00 97.81 90 VAL A O 1
ATOM 712 N N . VAL A 1 91 ? -6.237 19.077 7.426 1.00 98.25 91 VAL A N 1
ATOM 713 C CA . VAL A 1 91 ? -5.449 20.110 6.734 1.00 98.25 91 VAL A CA 1
ATOM 714 C C . VAL A 1 91 ? -3.969 19.725 6.700 1.00 98.25 91 VAL A C 1
ATOM 716 O O . VAL A 1 91 ? -3.358 19.751 5.634 1.00 98.25 91 VAL A O 1
ATOM 719 N N . LEU A 1 92 ? -3.407 19.295 7.835 1.00 97.88 92 LEU A N 1
ATOM 720 C CA . LEU A 1 92 ? -2.023 18.829 7.918 1.00 97.88 92 LEU A CA 1
ATOM 721 C C . LEU A 1 92 ? -1.777 17.608 7.034 1.00 97.88 92 LEU A C 1
ATOM 723 O O . LEU A 1 92 ? -0.754 17.563 6.367 1.00 97.88 92 LEU A O 1
ATOM 727 N N . ALA A 1 93 ? -2.701 16.648 6.965 1.00 97.69 93 ALA A N 1
ATOM 728 C CA . ALA A 1 93 ? -2.549 15.496 6.081 1.00 97.69 93 ALA A CA 1
ATOM 729 C C . ALA A 1 93 ? -2.410 15.918 4.611 1.00 97.69 93 ALA A C 1
ATOM 731 O O . ALA A 1 93 ? -1.519 15.436 3.916 1.00 97.69 93 ALA A O 1
ATOM 732 N N . HIS A 1 94 ? -3.238 16.856 4.143 1.00 97.75 94 HIS A N 1
ATOM 733 C CA . HIS A 1 94 ? -3.129 17.360 2.775 1.00 97.75 94 HIS A CA 1
ATOM 734 C C . HIS A 1 94 ? -1.825 18.137 2.573 1.00 97.75 94 HIS A C 1
ATOM 736 O O . HIS A 1 94 ? -1.067 17.817 1.664 1.00 97.75 94 HIS A O 1
ATOM 742 N N . ILE A 1 95 ? -1.506 19.102 3.439 1.00 97.81 95 ILE A N 1
ATOM 743 C CA . ILE A 1 95 ? -0.282 19.906 3.296 1.00 97.81 95 ILE A CA 1
ATOM 744 C C . ILE A 1 95 ? 0.965 19.020 3.343 1.00 97.81 95 ILE A C 1
ATOM 746 O O . ILE A 1 95 ? 1.840 19.144 2.494 1.00 97.81 95 ILE A O 1
ATOM 750 N N . CYS A 1 96 ? 1.051 18.110 4.308 1.00 97.06 96 CYS A N 1
ATOM 751 C CA . CYS A 1 96 ? 2.233 17.289 4.489 1.00 97.06 96 CYS A CA 1
ATOM 752 C C . CYS A 1 96 ? 2.372 16.209 3.416 1.00 97.06 96 CYS A C 1
ATOM 754 O O . CYS A 1 96 ? 3.438 16.105 2.825 1.00 97.06 96 CYS A O 1
ATOM 756 N N . PHE A 1 97 ? 1.340 15.404 3.143 1.00 98.12 97 PHE A N 1
ATOM 757 C CA . PHE A 1 97 ? 1.485 14.272 2.218 1.00 98.12 97 PHE A CA 1
ATOM 758 C C . PHE A 1 97 ? 1.381 14.699 0.755 1.00 98.12 97 PHE A C 1
ATOM 760 O O . PHE A 1 97 ? 2.216 14.303 -0.059 1.00 98.12 97 PHE A O 1
ATOM 767 N N . LEU A 1 98 ? 0.384 15.522 0.409 1.00 97.75 98 LEU A N 1
ATOM 768 C CA . LEU A 1 98 ? 0.256 16.026 -0.959 1.00 97.75 98 LEU A CA 1
ATOM 769 C C . LEU A 1 98 ? 1.341 17.063 -1.251 1.00 97.75 98 LEU A C 1
ATOM 771 O O . LEU A 1 98 ? 1.958 16.992 -2.305 1.00 97.75 98 LEU A O 1
ATOM 775 N N . GLY A 1 99 ? 1.636 17.972 -0.317 1.00 97.31 99 GLY A N 1
ATOM 776 C CA . GLY A 1 99 ? 2.718 18.944 -0.503 1.00 97.31 99 GLY A CA 1
ATOM 777 C C . GLY A 1 99 ? 4.085 18.280 -0.666 1.00 97.31 99 GLY A C 1
ATOM 778 O O . GLY A 1 99 ? 4.829 18.652 -1.568 1.00 97.31 99 GLY A O 1
ATOM 779 N N . HIS A 1 100 ? 4.401 17.246 0.124 1.00 96.31 100 HIS A N 1
ATOM 780 C CA . HIS A 1 100 ? 5.641 16.479 -0.059 1.00 96.31 100 HIS A CA 1
ATOM 781 C C . HIS A 1 100 ? 5.666 15.771 -1.419 1.00 96.31 100 HIS A C 1
ATOM 783 O O . HIS A 1 100 ? 6.672 15.853 -2.117 1.00 96.31 100 HIS A O 1
ATOM 789 N N . LEU A 1 101 ? 4.562 15.161 -1.856 1.00 96.44 101 LEU A N 1
ATOM 790 C CA . LEU A 1 101 ? 4.493 14.561 -3.192 1.00 96.44 101 LEU A CA 1
ATOM 791 C C . LEU A 1 101 ? 4.724 15.597 -4.309 1.00 96.44 101 LEU A C 1
ATOM 793 O O . LEU A 1 101 ? 5.492 15.326 -5.226 1.00 96.44 101 LEU A O 1
ATOM 797 N N . LEU A 1 102 ? 4.107 16.780 -4.220 1.00 95.56 102 LEU A N 1
ATOM 798 C CA . LEU A 1 102 ? 4.260 17.854 -5.210 1.00 95.56 102 LEU A CA 1
ATOM 799 C C . LEU A 1 102 ? 5.692 18.397 -5.262 1.00 95.56 102 LEU A C 1
ATOM 801 O O . LEU A 1 102 ? 6.231 18.600 -6.345 1.00 95.56 102 LEU A O 1
ATOM 805 N N . ILE A 1 103 ? 6.327 18.583 -4.101 1.00 94.88 103 ILE A N 1
ATOM 806 C CA . ILE A 1 103 ? 7.750 18.941 -4.023 1.00 94.88 103 ILE A CA 1
ATOM 807 C C . ILE A 1 103 ? 8.605 17.830 -4.642 1.00 94.88 103 ILE A C 1
ATOM 809 O O . ILE A 1 103 ? 9.545 18.118 -5.373 1.00 94.88 103 ILE A O 1
ATOM 813 N N . GLY A 1 104 ? 8.269 16.564 -4.381 1.00 92.94 104 GLY A N 1
ATOM 814 C CA . GLY A 1 104 ? 8.941 15.417 -4.983 1.00 92.94 104 GLY A CA 1
ATOM 815 C C . GLY A 1 104 ? 8.900 15.461 -6.506 1.00 92.94 104 GLY A C 1
ATOM 816 O O . GLY A 1 104 ? 9.950 15.373 -7.129 1.00 92.94 104 GLY A O 1
ATOM 817 N N . TYR A 1 105 ? 7.722 15.675 -7.098 1.00 91.25 105 TYR A N 1
ATOM 818 C CA . TYR A 1 105 ? 7.589 15.842 -8.548 1.00 91.25 105 TYR A CA 1
ATOM 819 C C . TYR A 1 105 ? 8.413 17.013 -9.075 1.00 91.25 105 TYR A C 1
ATOM 821 O O . TYR A 1 105 ? 9.150 16.836 -10.033 1.00 91.25 105 TYR A O 1
ATOM 829 N N . TRP A 1 106 ? 8.389 18.164 -8.398 1.00 91.00 106 TRP A N 1
ATOM 830 C CA . TRP A 1 106 ? 9.174 19.330 -8.814 1.00 91.00 106 TRP A CA 1
ATOM 831 C C . TRP A 1 106 ? 10.679 19.042 -8.961 1.00 91.00 106 TRP A C 1
ATOM 833 O O . TRP A 1 106 ? 11.343 19.648 -9.798 1.00 91.00 106 TRP A O 1
ATOM 843 N N . PHE A 1 107 ? 11.230 18.138 -8.145 1.00 88.75 107 PHE A N 1
ATOM 844 C CA . PHE A 1 107 ? 12.653 17.785 -8.181 1.00 88.75 107 PHE A CA 1
ATOM 845 C C . PHE A 1 107 ? 12.972 16.489 -8.937 1.00 88.75 107 PHE A C 1
ATOM 847 O O . PHE A 1 107 ? 14.123 16.302 -9.324 1.00 88.75 107 PHE A O 1
ATOM 854 N N . ALA A 1 108 ? 12.002 15.589 -9.102 1.00 83.31 108 ALA A N 1
ATOM 855 C CA . ALA A 1 108 ? 12.209 14.252 -9.662 1.00 83.31 108 ALA A CA 1
ATOM 856 C C . ALA A 1 108 ? 11.599 14.058 -11.059 1.00 83.31 108 ALA A C 1
ATOM 858 O O . ALA A 1 108 ? 11.808 13.004 -11.653 1.00 83.31 108 ALA A O 1
ATOM 859 N N . GLU A 1 109 ? 10.826 15.019 -11.568 1.00 75.88 109 GLU A N 1
ATOM 860 C CA . GLU A 1 109 ? 10.262 14.964 -12.917 1.00 75.88 109 GLU A CA 1
ATOM 861 C C . GLU A 1 109 ? 11.368 15.116 -13.970 1.00 75.88 109 GLU A C 1
ATOM 863 O O . GLU A 1 109 ? 12.175 16.048 -13.925 1.00 75.88 109 GLU A O 1
ATOM 868 N N . SER A 1 110 ? 11.403 14.181 -14.919 1.00 70.12 110 SER A N 1
ATOM 869 C CA . SER A 1 110 ? 12.272 14.221 -16.092 1.00 70.12 110 SER A CA 1
ATOM 870 C C . SER A 1 110 ? 11.421 14.283 -17.369 1.00 70.12 110 SER A C 1
ATOM 872 O O . SER A 1 110 ? 10.198 14.145 -17.332 1.00 70.12 110 SER A O 1
ATOM 874 N N . HIS A 1 111 ? 12.061 14.542 -18.513 1.00 59.72 111 HIS A N 1
ATOM 875 C CA . HIS A 1 111 ? 11.381 14.547 -19.815 1.00 59.72 111 HIS A CA 1
ATOM 876 C C . HIS A 1 111 ? 11.042 13.137 -20.328 1.00 59.72 111 HIS A C 1
ATOM 878 O O . HIS A 1 111 ? 10.287 13.013 -21.291 1.00 59.72 111 HIS A O 1
ATOM 884 N N . GLU A 1 112 ? 11.591 12.096 -19.700 1.00 64.81 112 GLU A N 1
ATOM 885 C CA . GLU A 1 112 ? 11.312 10.697 -20.009 1.00 64.81 112 GLU A CA 1
ATOM 886 C C . GLU A 1 112 ? 10.393 10.101 -18.931 1.00 64.81 112 GLU A C 1
ATOM 888 O O . GLU A 1 112 ? 10.264 10.623 -17.822 1.00 64.81 112 GLU A O 1
ATOM 893 N N . TYR A 1 113 ? 9.680 9.023 -19.260 1.00 66.44 113 TYR A N 1
ATOM 894 C CA . TYR A 1 113 ? 8.834 8.350 -18.276 1.00 66.44 113 TYR A CA 1
ATOM 895 C C . TYR A 1 113 ? 9.710 7.554 -17.296 1.00 66.44 113 TYR A C 1
ATOM 897 O O . TYR A 1 113 ? 10.028 6.397 -17.559 1.00 66.44 113 TYR A O 1
ATOM 905 N N . ASP A 1 114 ? 10.068 8.178 -16.171 1.00 74.12 114 ASP A N 1
ATOM 906 C CA . ASP A 1 114 ? 10.877 7.566 -15.112 1.00 74.12 114 ASP A CA 1
ATOM 907 C C . ASP A 1 114 ? 10.027 7.117 -13.913 1.00 74.12 114 ASP A C 1
ATOM 909 O O . ASP A 1 114 ? 9.295 7.892 -13.285 1.00 74.12 114 ASP A O 1
ATOM 913 N N . ILE A 1 115 ? 10.189 5.859 -13.507 1.00 82.50 115 ILE A N 1
ATOM 914 C CA . ILE A 1 115 ? 9.610 5.306 -12.282 1.00 82.50 115 ILE A CA 1
ATOM 915 C C . ILE A 1 115 ? 10.553 5.621 -11.118 1.00 82.50 115 ILE A C 1
ATOM 917 O O . ILE A 1 115 ? 11.416 4.835 -10.720 1.00 82.50 115 ILE A O 1
ATOM 921 N N . THR A 1 116 ? 10.358 6.798 -10.528 1.00 90.31 116 THR A N 1
ATOM 922 C CA . THR A 1 116 ? 11.093 7.229 -9.331 1.00 90.31 116 THR A CA 1
ATOM 923 C C . THR A 1 116 ? 10.336 6.895 -8.040 1.00 90.31 116 THR A C 1
ATOM 925 O O . THR A 1 116 ? 9.242 6.318 -8.049 1.00 90.31 116 THR A O 1
ATOM 928 N N . TRP A 1 117 ? 10.897 7.279 -6.887 1.00 92.81 117 TRP A N 1
ATOM 929 C CA . TRP A 1 117 ? 10.256 7.104 -5.580 1.00 92.81 117 TRP A CA 1
ATOM 930 C C . TRP A 1 117 ? 8.884 7.785 -5.475 1.00 92.81 117 TRP A C 1
ATOM 932 O O . TRP A 1 117 ? 8.066 7.356 -4.659 1.00 92.81 117 TRP A O 1
ATOM 942 N N . THR A 1 118 ? 8.598 8.795 -6.305 1.00 93.56 118 THR A N 1
ATOM 943 C CA . THR A 1 118 ? 7.307 9.499 -6.319 1.00 93.56 118 THR A CA 1
ATOM 944 C C . THR A 1 118 ? 6.160 8.598 -6.786 1.00 93.56 118 THR A C 1
ATOM 946 O O . THR A 1 118 ? 5.032 8.761 -6.316 1.00 93.56 118 THR A O 1
ATOM 949 N N . THR A 1 119 ? 6.440 7.587 -7.620 1.00 91.31 119 THR A N 1
ATOM 950 C CA . THR A 1 119 ? 5.435 6.646 -8.144 1.00 91.31 119 THR A CA 1
ATOM 951 C C . THR A 1 119 ? 4.738 5.864 -7.020 1.00 91.31 119 THR A C 1
ATOM 953 O O . THR A 1 119 ? 3.531 6.043 -6.824 1.00 91.31 119 THR A O 1
ATOM 956 N N . PRO A 1 120 ? 5.447 5.063 -6.197 1.00 93.88 120 PRO A N 1
ATOM 957 C CA . PRO A 1 120 ? 4.822 4.399 -5.055 1.00 93.88 120 PRO A CA 1
ATOM 958 C C . PRO A 1 120 ? 4.413 5.390 -3.952 1.00 93.88 120 PRO A C 1
ATOM 960 O O . PRO A 1 120 ? 3.510 5.108 -3.158 1.00 93.88 120 PRO A O 1
ATOM 963 N N . PHE A 1 121 ? 5.030 6.577 -3.897 1.00 95.94 121 PHE A N 1
ATOM 964 C CA . PHE A 1 121 ? 4.644 7.616 -2.942 1.00 95.94 121 PHE A CA 1
ATOM 965 C C . PHE A 1 121 ? 3.251 8.191 -3.223 1.00 95.94 121 PHE A C 1
ATOM 967 O O . PHE A 1 121 ? 2.552 8.543 -2.278 1.00 95.94 121 PHE A O 1
ATOM 974 N N . CYS A 1 122 ? 2.779 8.199 -4.475 1.00 95.44 122 CYS A N 1
ATOM 975 C CA . CYS A 1 122 ? 1.400 8.580 -4.802 1.00 95.44 122 CYS A CA 1
ATOM 976 C C . CYS A 1 122 ? 0.379 7.725 -4.040 1.00 95.44 122 CYS A C 1
ATOM 978 O O . CYS A 1 122 ? -0.549 8.244 -3.412 1.00 95.44 122 CYS A O 1
ATOM 980 N N . ILE A 1 123 ? 0.575 6.403 -4.045 1.00 95.94 123 ILE A N 1
ATOM 981 C CA . ILE A 1 123 ? -0.286 5.471 -3.314 1.00 95.94 123 ILE A CA 1
ATOM 982 C C . ILE A 1 123 ? -0.182 5.729 -1.812 1.00 95.94 123 ILE A C 1
ATOM 984 O O . ILE A 1 123 ? -1.209 5.776 -1.135 1.00 95.94 123 ILE A O 1
ATOM 988 N N . MET A 1 124 ? 1.030 5.945 -1.299 1.00 96.31 124 MET A N 1
ATOM 989 C CA . MET A 1 124 ? 1.271 6.257 0.110 1.00 96.31 124 MET A CA 1
ATOM 990 C C . MET A 1 124 ? 0.540 7.533 0.557 1.00 96.31 124 MET A C 1
ATOM 992 O O . MET A 1 124 ? -0.148 7.527 1.577 1.00 96.31 124 MET A O 1
ATOM 996 N N . THR A 1 125 ? 0.616 8.601 -0.238 1.00 97.62 125 THR A N 1
ATOM 997 C CA . THR A 1 125 ? -0.060 9.880 0.009 1.00 97.62 125 THR A CA 1
ATOM 998 C C . THR A 1 125 ? -1.569 9.703 0.095 1.00 97.62 125 THR A C 1
ATOM 1000 O O . THR A 1 125 ? -2.177 10.106 1.088 1.00 97.62 125 THR A O 1
ATOM 1003 N N . LEU A 1 126 ? -2.177 9.022 -0.884 1.00 97.38 126 LEU A N 1
ATOM 1004 C CA . LEU A 1 126 ? -3.610 8.715 -0.851 1.00 97.38 126 LEU A CA 1
ATOM 1005 C C . LEU A 1 126 ? -3.977 7.872 0.379 1.00 97.38 126 LEU A C 1
ATOM 1007 O O . LEU A 1 126 ? -4.996 8.127 1.022 1.00 97.38 126 LEU A O 1
ATOM 1011 N N . ARG A 1 127 ? -3.126 6.900 0.743 1.00 97.75 127 ARG A N 1
ATOM 1012 C CA . ARG A 1 127 ? -3.338 6.016 1.899 1.00 97.75 127 ARG A CA 1
ATOM 1013 C C . ARG A 1 127 ? -3.377 6.802 3.200 1.00 97.75 127 ARG A C 1
ATOM 1015 O O . ARG A 1 127 ? -4.263 6.587 4.020 1.00 97.75 127 ARG A O 1
ATOM 1022 N N . HIS A 1 128 ? -2.400 7.681 3.401 1.00 98.50 128 HIS A N 1
ATOM 1023 C CA . HIS A 1 128 ? -2.243 8.427 4.642 1.00 98.50 128 HIS A CA 1
ATOM 1024 C C . HIS A 1 128 ? -3.281 9.535 4.783 1.00 98.50 128 HIS A C 1
ATOM 1026 O O . HIS A 1 128 ? -3.827 9.705 5.871 1.00 98.50 128 HIS A O 1
ATOM 1032 N N . ILE A 1 129 ? -3.617 10.234 3.693 1.00 98.50 129 ILE A N 1
ATOM 1033 C CA . ILE A 1 129 ? -4.725 11.197 3.696 1.00 98.50 129 ILE A CA 1
ATOM 1034 C C . ILE A 1 129 ? -6.036 10.476 4.042 1.00 98.50 129 ILE A C 1
ATOM 1036 O O . ILE A 1 129 ? -6.742 10.908 4.953 1.00 98.50 129 ILE A O 1
ATOM 1040 N N . GLY A 1 130 ? -6.316 9.337 3.395 1.00 98.06 130 GLY A N 1
ATOM 1041 C CA . GLY A 1 130 ? -7.472 8.492 3.709 1.00 98.06 130 GLY A CA 1
ATOM 1042 C C . GLY A 1 130 ? -7.499 8.042 5.171 1.00 98.06 130 GLY A C 1
ATOM 1043 O O . GLY A 1 130 ? -8.503 8.227 5.847 1.00 98.06 130 GLY A O 1
ATOM 1044 N N . LEU A 1 131 ? -6.374 7.548 5.696 1.00 98.62 131 LEU A N 1
ATOM 1045 C CA . LEU A 1 131 ? -6.247 7.130 7.094 1.00 98.62 131 LEU A CA 1
ATOM 1046 C C . LEU A 1 131 ? -6.550 8.267 8.079 1.00 98.62 131 LEU A C 1
ATOM 1048 O O . LEU A 1 131 ? -7.280 8.058 9.048 1.00 98.62 131 LEU A O 1
ATOM 1052 N N . VAL A 1 132 ? -6.002 9.463 7.853 1.00 98.69 132 VAL A N 1
ATOM 1053 C CA . VAL A 1 132 ? -6.253 10.609 8.738 1.00 98.69 132 VAL A CA 1
ATOM 1054 C C . VAL A 1 132 ? -7.724 11.019 8.687 1.00 98.69 132 VAL A C 1
ATOM 1056 O O . VAL A 1 132 ? -8.307 11.298 9.734 1.00 98.69 132 VAL A O 1
ATOM 1059 N N . MET A 1 133 ? -8.348 11.010 7.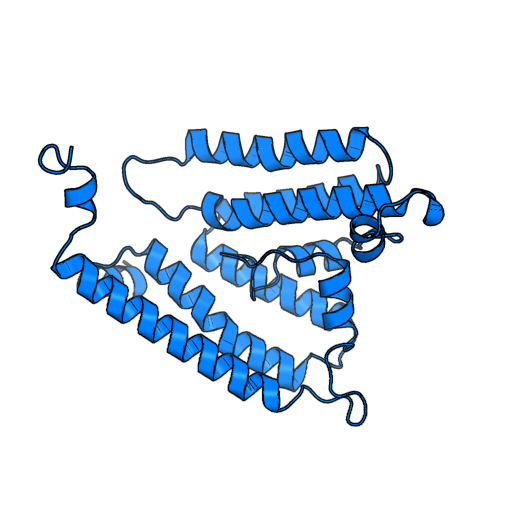505 1.00 98.19 133 MET A N 1
ATOM 1060 C CA . MET A 1 133 ? -9.783 11.285 7.366 1.00 98.19 133 MET A CA 1
ATOM 1061 C C . MET A 1 133 ? -10.647 10.216 8.051 1.00 98.19 133 MET A C 1
ATOM 1063 O O . MET A 1 133 ? -11.586 10.561 8.767 1.00 98.19 133 MET A O 1
ATOM 1067 N N . ASP A 1 134 ? -10.287 8.938 7.929 1.00 98.38 134 ASP A N 1
ATOM 1068 C CA . ASP A 1 134 ? -10.971 7.838 8.613 1.00 98.38 134 ASP A CA 1
ATOM 1069 C C . ASP A 1 134 ? -10.871 7.982 10.146 1.00 98.38 134 ASP A C 1
ATOM 1071 O O . ASP A 1 134 ? -11.857 7.780 10.862 1.00 98.38 134 ASP A O 1
ATOM 1075 N N . VAL A 1 135 ? -9.704 8.375 10.677 1.00 98.50 135 VAL A N 1
ATOM 1076 C CA . VAL A 1 135 ? -9.518 8.670 12.113 1.00 98.50 135 VAL A CA 1
ATOM 1077 C C . VAL A 1 135 ? -10.311 9.908 12.532 1.00 98.50 135 VAL A C 1
ATOM 1079 O O . VAL A 1 135 ? -10.906 9.921 13.611 1.00 98.50 135 VAL A O 1
ATOM 1082 N N . TYR A 1 136 ? -10.342 10.944 11.691 1.00 98.12 136 TYR A N 1
ATOM 1083 C CA . TYR A 1 136 ? -11.116 12.158 11.930 1.00 98.12 136 TYR A CA 1
ATOM 1084 C C . TYR A 1 136 ? -12.610 11.850 12.087 1.00 98.12 136 TYR A C 1
ATOM 1086 O O . TYR A 1 136 ? -13.231 12.265 13.068 1.00 98.12 136 TYR A O 1
ATOM 1094 N N . ASP A 1 137 ? -13.172 11.058 11.174 1.00 97.88 137 ASP A N 1
ATOM 1095 C CA . ASP A 1 137 ? -14.568 10.633 11.244 1.00 97.88 137 ASP A CA 1
ATOM 1096 C C . ASP A 1 137 ? -14.825 9.679 12.420 1.00 97.88 137 ASP A C 1
ATOM 1098 O O . ASP A 1 137 ? -15.860 9.783 13.077 1.00 97.88 137 ASP A O 1
ATOM 1102 N N . GLY A 1 138 ? -13.855 8.833 12.784 1.00 97.25 138 GLY A N 1
ATOM 1103 C CA . GLY A 1 138 ? -13.932 7.947 13.952 1.00 97.25 138 GLY A CA 1
ATOM 1104 C C . GLY A 1 138 ? -14.064 8.655 15.306 1.00 97.25 138 GLY A C 1
ATOM 1105 O O . GLY A 1 138 ? -14.431 8.011 16.291 1.00 97.25 138 GLY A O 1
ATOM 1106 N N . LYS A 1 139 ? -13.801 9.968 15.375 1.00 96.94 139 LYS A N 1
ATOM 1107 C CA . LYS A 1 139 ? -14.001 10.793 16.581 1.00 96.94 139 LYS A CA 1
ATOM 1108 C C . LYS A 1 139 ? -15.334 11.540 16.617 1.00 96.94 139 LYS A C 1
ATOM 1110 O O . LYS A 1 139 ? -15.641 12.176 17.624 1.00 96.94 139 LYS A O 1
ATOM 1115 N N . LYS A 1 140 ? -16.138 11.464 15.558 1.00 94.88 140 LYS A N 1
ATOM 1116 C CA . LYS A 1 140 ? -17.484 12.049 15.523 1.00 94.88 140 LYS A CA 1
ATOM 1117 C C . LYS A 1 140 ? -18.520 11.072 16.075 1.00 94.88 140 LYS A C 1
ATOM 1119 O O . LYS A 1 140 ? -18.273 9.873 16.213 1.00 94.88 140 LYS A O 1
ATOM 1124 N N . ARG A 1 141 ? -19.720 11.583 16.370 1.00 93.69 141 ARG A N 1
ATOM 1125 C CA . ARG A 1 141 ? -20.848 10.724 16.750 1.00 93.69 141 ARG A CA 1
ATOM 1126 C C . ARG A 1 141 ? -21.285 9.884 15.548 1.00 93.69 141 ARG A C 1
ATOM 1128 O O . ARG A 1 141 ? -21.493 10.415 14.457 1.00 93.69 141 ARG A O 1
ATOM 1135 N N . GLN A 1 142 ? -21.424 8.577 15.750 1.00 89.75 142 GLN A N 1
ATOM 1136 C CA . GLN A 1 142 ? -21.657 7.612 14.670 1.00 89.75 142 GLN A CA 1
ATOM 1137 C C . GLN A 1 142 ? -23.006 7.797 13.968 1.00 89.75 142 GLN A C 1
ATOM 1139 O O . GLN A 1 142 ? -23.146 7.459 12.800 1.00 89.75 142 GLN A O 1
ATOM 1144 N N . ASP A 1 143 ? -24.008 8.350 14.639 1.00 93.25 143 ASP A N 1
ATOM 1145 C CA . ASP A 1 143 ? -25.295 8.731 14.051 1.00 93.25 143 ASP A CA 1
ATOM 1146 C C . ASP A 1 143 ? -25.168 9.867 13.021 1.00 93.25 143 ASP A C 1
ATOM 1148 O O . ASP A 1 143 ? -25.856 9.832 12.005 1.00 93.25 143 ASP A O 1
ATOM 1152 N N . SER A 1 144 ? -24.238 10.804 13.234 1.00 93.88 144 SER A N 1
ATOM 1153 C CA . SER A 1 144 ? -24.008 11.968 12.364 1.00 93.88 144 SER A CA 1
ATOM 1154 C C . SER A 1 144 ? -23.207 11.688 11.086 1.00 93.88 144 SER A C 1
ATOM 1156 O O . SER A 1 144 ? -23.134 12.542 10.204 1.00 93.88 144 SER A O 1
ATOM 1158 N N . LEU A 1 145 ? -22.587 10.511 10.984 1.00 95.69 145 LEU A N 1
ATOM 1159 C CA . LEU A 1 145 ? -21.777 10.124 9.830 1.00 95.69 145 LEU A CA 1
ATOM 1160 C C . LEU A 1 145 ? -22.646 9.611 8.676 1.00 95.69 145 LEU A C 1
ATOM 1162 O O . LEU A 1 145 ? -23.677 8.967 8.890 1.00 95.69 145 LEU A O 1
ATOM 1166 N N . ARG A 1 146 ? -22.198 9.826 7.437 1.00 95.94 146 ARG A N 1
ATOM 1167 C CA . ARG A 1 146 ? -22.789 9.160 6.268 1.00 95.94 146 ARG A CA 1
ATOM 1168 C C . ARG A 1 146 ? -22.443 7.659 6.249 1.00 95.94 146 ARG A C 1
ATOM 1170 O O . ARG A 1 146 ? -21.468 7.258 6.888 1.00 95.94 146 ARG A O 1
ATOM 1177 N N . PRO A 1 147 ? -23.214 6.806 5.546 1.00 95.94 147 PRO A N 1
ATOM 1178 C CA . PRO A 1 147 ? -22.976 5.358 5.527 1.00 95.94 147 PRO A CA 1
ATOM 1179 C C . PRO A 1 147 ? -21.562 4.943 5.087 1.00 95.94 147 PRO A C 1
ATOM 1181 O O . PRO A 1 147 ? -20.980 4.040 5.681 1.00 95.94 147 PRO A O 1
ATOM 1184 N N . ASP A 1 148 ? -20.999 5.626 4.089 1.00 93.62 148 ASP A N 1
ATOM 1185 C CA . ASP A 1 148 ? -19.626 5.440 3.607 1.00 93.62 148 ASP A CA 1
ATOM 1186 C C . ASP A 1 148 ? -18.595 5.771 4.694 1.00 93.62 148 ASP A C 1
ATOM 1188 O O . ASP A 1 148 ? -17.721 4.956 4.982 1.00 93.62 148 ASP A O 1
ATOM 1192 N N . GLN A 1 149 ? -18.763 6.908 5.372 1.00 95.62 149 GLN A N 1
ATOM 1193 C CA . GLN A 1 149 ? -17.881 7.329 6.464 1.00 95.62 149 GLN A CA 1
ATOM 1194 C C . GLN A 1 149 ? -17.937 6.357 7.644 1.00 95.62 149 GLN A C 1
ATOM 1196 O O . GLN A 1 149 ? -16.906 6.025 8.221 1.00 95.62 149 GLN A O 1
ATOM 1201 N N . LYS A 1 150 ? -19.125 5.846 7.999 1.00 95.44 150 LYS A N 1
ATOM 1202 C CA . LYS A 1 150 ? -19.254 4.836 9.065 1.00 95.44 150 LYS A CA 1
ATOM 1203 C C . LYS A 1 150 ? -18.464 3.574 8.734 1.00 95.44 150 LYS A C 1
ATOM 1205 O O . LYS A 1 150 ? -17.783 3.045 9.608 1.00 95.44 150 LYS A O 1
ATOM 1210 N N . ALA A 1 151 ? -18.531 3.113 7.484 1.00 94.38 151 ALA A N 1
ATOM 1211 C CA . ALA A 1 151 ? -17.873 1.883 7.049 1.00 94.38 151 ALA A CA 1
ATOM 1212 C C . ALA A 1 151 ? -16.338 1.949 7.162 1.00 94.38 151 ALA A C 1
ATOM 1214 O O . ALA A 1 151 ? -15.688 0.931 7.420 1.00 94.38 151 ALA A O 1
ATOM 1215 N N . THR A 1 152 ? -15.748 3.132 6.984 1.00 96.44 152 THR A N 1
ATOM 1216 C CA . THR A 1 152 ? -14.289 3.309 6.975 1.00 96.44 152 THR A CA 1
ATOM 1217 C C . THR A 1 152 ? -13.741 3.949 8.245 1.00 96.44 152 THR A C 1
ATOM 1219 O O . THR A 1 152 ? -12.554 3.791 8.518 1.00 96.44 152 THR A O 1
ATOM 1222 N N . SER A 1 153 ? -14.594 4.581 9.060 1.00 96.88 153 SER A N 1
ATOM 1223 C CA . SER A 1 153 ? -14.180 5.307 10.262 1.00 96.88 153 SER A CA 1
ATOM 1224 C C . SER A 1 153 ? -13.320 4.471 11.214 1.00 96.88 153 SER A C 1
ATOM 1226 O O . SER A 1 153 ? -13.603 3.307 11.516 1.00 96.88 153 SER A O 1
ATOM 1228 N N . 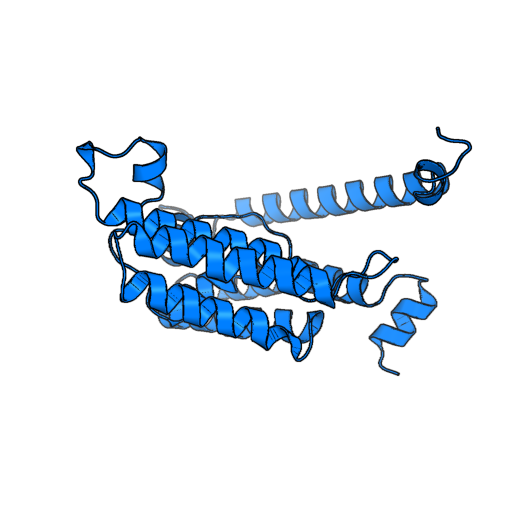VAL A 1 154 ? -12.257 5.089 11.724 1.00 97.88 154 VAL A N 1
ATOM 1229 C CA . VAL A 1 154 ? -11.277 4.464 12.614 1.00 97.88 154 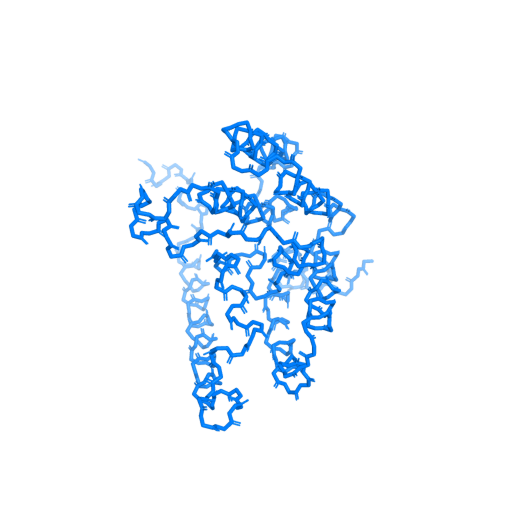VAL A CA 1
ATOM 1230 C C . VAL A 1 154 ? -11.413 5.077 14.004 1.00 97.88 154 VAL A C 1
ATOM 1232 O O . VAL A 1 154 ? -10.854 6.127 14.310 1.00 97.88 154 VAL A O 1
ATOM 1235 N N . VAL A 1 155 ? -12.155 4.396 14.880 1.00 96.50 155 VAL A N 1
ATOM 1236 C CA . VAL A 1 155 ? -12.382 4.852 16.266 1.00 96.50 155 VAL A CA 1
ATOM 1237 C C . VAL A 1 155 ? -11.081 4.849 17.077 1.00 96.50 155 VAL A C 1
ATOM 1239 O O . VAL A 1 155 ? -10.787 5.802 17.804 1.00 96.50 155 VAL A O 1
ATOM 1242 N N . ASN A 1 156 ? -10.288 3.785 16.925 1.00 96.75 156 ASN A N 1
ATOM 1243 C CA . ASN A 1 156 ? -9.010 3.594 17.607 1.00 96.75 156 ASN A CA 1
ATOM 1244 C C . ASN A 1 156 ? -7.854 3.811 16.617 1.00 96.75 156 ASN A C 1
ATOM 1246 O O . ASN A 1 156 ? -7.684 2.964 15.723 1.00 96.75 156 ASN A O 1
ATOM 1250 N N . PRO A 1 157 ? -7.079 4.907 16.760 1.00 97.62 157 PRO A N 1
ATOM 1251 C CA . PRO A 1 157 ? -5.904 5.165 15.933 1.00 97.62 157 PRO A CA 1
ATOM 1252 C C . PRO A 1 157 ? -4.913 3.988 15.942 1.00 97.62 157 PRO A C 1
ATOM 1254 O O . PRO A 1 157 ? -4.837 3.263 16.939 1.00 97.62 157 PRO A O 1
ATOM 1257 N N . PRO A 1 158 ? -4.184 3.756 14.837 1.00 98.19 158 PRO A N 1
ATOM 1258 C CA . PRO A 1 158 ? -3.213 2.671 14.754 1.00 98.19 158 PRO A CA 1
ATOM 1259 C C . PRO A 1 158 ? -1.949 2.942 15.576 1.00 98.19 158 PRO A C 1
ATOM 1261 O O . PRO A 1 158 ? -1.514 4.087 15.728 1.00 98.19 158 PRO A O 1
ATOM 1264 N N . SER A 1 159 ? -1.315 1.864 16.047 1.00 98.50 159 SER A N 1
ATOM 1265 C CA . SER A 1 159 ? 0.055 1.923 16.569 1.00 98.50 159 SER A CA 1
ATOM 1266 C C . SER A 1 159 ? 1.053 2.180 15.438 1.00 98.50 159 SER A C 1
ATOM 1268 O O . SER A 1 159 ? 0.743 1.943 14.273 1.00 98.50 159 SER A O 1
ATOM 1270 N N . LEU A 1 160 ? 2.281 2.599 15.759 1.00 98.69 160 LEU A N 1
ATOM 1271 C CA . LEU A 1 160 ? 3.299 2.851 14.732 1.00 98.69 160 LEU A CA 1
ATOM 1272 C C . LEU A 1 160 ? 3.568 1.615 13.857 1.00 98.69 160 LEU A C 1
ATOM 1274 O O . LEU A 1 160 ? 3.676 1.736 12.640 1.00 98.69 160 LEU A O 1
ATOM 1278 N N . LEU A 1 161 ? 3.627 0.427 14.466 1.00 98.75 161 LEU A N 1
ATOM 1279 C CA . LEU A 1 161 ? 3.834 -0.825 13.736 1.00 98.75 161 LEU A CA 1
ATOM 1280 C C . LEU A 1 161 ? 2.643 -1.162 12.823 1.00 98.75 161 LEU A C 1
ATOM 1282 O O . LEU A 1 161 ? 2.844 -1.639 11.711 1.00 98.75 161 LEU A O 1
ATOM 1286 N N . GLU A 1 162 ? 1.410 -0.900 13.266 1.00 98.81 162 GLU A N 1
ATOM 1287 C CA . GLU A 1 162 ? 0.219 -1.093 12.431 1.00 98.81 162 GLU A CA 1
ATOM 1288 C C . GLU A 1 162 ? 0.181 -0.095 11.269 1.00 98.81 162 GLU A C 1
ATOM 1290 O O . GLU A 1 162 ? -0.097 -0.499 10.141 1.00 98.81 162 GLU A O 1
ATOM 1295 N N . THR A 1 163 ? 0.517 1.177 11.515 1.00 98.75 163 THR A N 1
ATOM 1296 C CA . THR A 1 163 ? 0.660 2.189 10.461 1.00 98.75 163 THR A CA 1
ATOM 1297 C C . THR A 1 163 ? 1.699 1.739 9.443 1.00 98.75 163 THR A C 1
ATOM 1299 O O . THR A 1 163 ? 1.391 1.683 8.260 1.00 98.75 163 THR A O 1
ATOM 1302 N N . ALA A 1 164 ? 2.891 1.326 9.883 1.00 98.75 164 ALA A N 1
ATOM 1303 C CA . ALA A 1 164 ? 3.943 0.852 8.989 1.00 98.75 164 ALA A CA 1
ATOM 1304 C C . ALA A 1 164 ? 3.502 -0.364 8.160 1.00 98.75 164 ALA A C 1
ATOM 1306 O O . ALA A 1 164 ? 3.671 -0.369 6.942 1.00 98.75 164 ALA A O 1
ATOM 1307 N N . ALA A 1 165 ? 2.867 -1.356 8.787 1.00 98.62 165 ALA A N 1
ATOM 1308 C CA . ALA A 1 165 ? 2.374 -2.544 8.098 1.00 98.62 165 ALA A CA 1
ATOM 1309 C C . ALA A 1 165 ? 1.283 -2.221 7.067 1.00 98.62 165 ALA A C 1
ATOM 1311 O O . ALA A 1 165 ? 1.295 -2.771 5.968 1.00 98.62 165 ALA A O 1
ATOM 1312 N N . PHE A 1 166 ? 0.360 -1.318 7.403 1.00 98.50 166 PHE A N 1
ATOM 1313 C CA . PHE A 1 166 ? -0.696 -0.849 6.508 1.00 98.50 166 PHE A CA 1
ATOM 1314 C C . PHE A 1 166 ? -0.124 -0.075 5.312 1.00 98.50 166 PHE A C 1
ATOM 1316 O O . PHE A 1 166 ? -0.486 -0.311 4.157 1.00 98.50 166 PHE A O 1
ATOM 1323 N N . SER A 1 167 ? 0.814 0.826 5.578 1.00 98.12 167 SER A N 1
ATOM 1324 C CA . SER A 1 167 ? 1.493 1.649 4.582 1.00 98.12 167 SER A CA 1
ATOM 1325 C C . SER A 1 167 ? 2.333 0.818 3.617 1.00 98.12 167 SER A C 1
ATOM 1327 O O . SER A 1 167 ? 2.247 0.992 2.403 1.00 98.12 167 SER A O 1
ATOM 1329 N N . LEU A 1 168 ? 3.074 -0.155 4.138 1.00 97.69 168 LEU A N 1
ATOM 1330 C CA . LEU A 1 168 ? 4.063 -0.934 3.394 1.00 97.69 168 LEU A CA 1
ATOM 1331 C C . LEU A 1 168 ? 3.544 -2.307 2.954 1.00 97.69 168 LEU A C 1
ATOM 1333 O O . LEU A 1 168 ? 4.318 -3.166 2.535 1.00 97.69 168 LEU A O 1
ATOM 1337 N N . PHE A 1 169 ? 2.228 -2.529 3.016 1.00 97.75 169 PHE A N 1
ATOM 1338 C CA . PHE A 1 169 ? 1.633 -3.797 2.616 1.00 97.75 169 PHE A CA 1
ATOM 1339 C C . PHE A 1 169 ? 1.916 -4.099 1.136 1.00 97.75 169 PHE A C 1
ATOM 1341 O O . PHE A 1 169 ? 1.354 -3.470 0.233 1.00 97.75 169 PHE A O 1
ATOM 1348 N N . PHE A 1 170 ? 2.778 -5.091 0.899 1.00 95.19 170 PHE A N 1
ATOM 1349 C CA . PHE A 1 170 ? 3.357 -5.394 -0.414 1.00 95.19 170 PHE A CA 1
ATOM 1350 C C . PHE A 1 170 ? 2.329 -5.672 -1.516 1.00 95.19 170 PHE A C 1
ATOM 1352 O O . PHE A 1 170 ? 2.631 -5.476 -2.687 1.00 95.19 170 PHE A O 1
ATOM 1359 N N . SER A 1 171 ? 1.108 -6.092 -1.168 1.00 91.62 171 SER A N 1
ATOM 1360 C CA . SER A 1 171 ? 0.071 -6.399 -2.162 1.00 91.62 171 SER A CA 1
ATOM 1361 C C . SER A 1 171 ? -0.509 -5.171 -2.871 1.00 91.62 171 SER A C 1
ATOM 1363 O O . SER A 1 171 ? -1.206 -5.332 -3.868 1.00 91.62 171 SER A O 1
ATOM 1365 N N . GLY A 1 172 ? -0.245 -3.958 -2.375 1.00 90.75 172 GLY A N 1
ATOM 1366 C CA . GLY A 1 172 ? -0.762 -2.753 -3.019 1.00 90.75 172 GLY A CA 1
ATOM 1367 C C . GLY A 1 172 ? -0.058 -1.460 -2.649 1.00 90.75 172 GLY A C 1
ATOM 1368 O O . GLY A 1 172 ? -0.658 -0.398 -2.756 1.00 90.75 172 GLY A O 1
ATOM 1369 N N . THR A 1 173 ? 1.171 -1.513 -2.140 1.00 94.31 173 THR A N 1
ATOM 1370 C CA . THR A 1 173 ? 1.924 -0.307 -1.755 1.00 94.31 173 THR A CA 1
ATOM 1371 C C . THR A 1 173 ? 2.592 0.388 -2.952 1.00 94.31 173 THR A C 1
ATOM 1373 O O . THR A 1 173 ? 2.636 1.610 -2.986 1.00 94.31 173 THR A O 1
ATOM 1376 N N . LEU A 1 174 ? 3.008 -0.364 -3.983 1.00 93.31 174 LEU A N 1
ATOM 1377 C CA . LEU A 1 174 ? 3.714 0.207 -5.139 1.00 93.31 174 LEU A CA 1
ATOM 1378 C C . LEU A 1 174 ? 2.789 0.839 -6.185 1.00 93.31 174 LEU A C 1
ATOM 1380 O O . LEU A 1 174 ? 3.049 1.938 -6.653 1.00 93.31 174 LEU A O 1
ATOM 1384 N N . VAL A 1 175 ? 1.719 0.135 -6.560 1.00 91.31 175 VAL A N 1
ATOM 1385 C CA . VAL A 1 175 ? 0.837 0.515 -7.687 1.00 91.31 175 VAL A CA 1
ATOM 1386 C C . VAL A 1 175 ? -0.652 0.418 -7.338 1.00 91.31 175 VAL A C 1
ATOM 1388 O O . VAL A 1 175 ? -1.519 0.518 -8.201 1.00 91.31 175 VAL A O 1
ATOM 1391 N N . GLY A 1 176 ? -0.970 0.226 -6.055 1.00 88.62 176 GLY A N 1
ATOM 1392 C CA . GLY A 1 176 ? -2.334 -0.004 -5.589 1.00 88.62 176 GLY A CA 1
ATOM 1393 C C . GLY A 1 176 ? -2.777 -1.472 -5.693 1.00 88.62 176 GLY A C 1
ATOM 1394 O O . GLY A 1 176 ? -1.965 -2.349 -5.987 1.00 88.62 176 GLY A O 1
ATOM 1395 N N . PRO A 1 177 ? -4.058 -1.770 -5.413 1.00 90.12 177 PRO A N 1
ATOM 1396 C CA . PRO A 1 177 ? -5.153 -0.826 -5.182 1.00 90.12 177 PRO A CA 1
ATOM 1397 C C . PRO A 1 177 ? -5.072 -0.109 -3.826 1.00 90.12 177 PRO A C 1
ATOM 1399 O O . PRO A 1 177 ? -4.375 -0.535 -2.904 1.00 90.12 177 PRO A O 1
ATOM 1402 N N . GLN A 1 178 ? -5.833 0.977 -3.694 1.00 91.25 178 GLN A N 1
ATOM 1403 C CA . GLN A 1 178 ? -6.076 1.627 -2.407 1.00 91.25 178 GLN A CA 1
ATOM 1404 C C . GLN A 1 178 ? -7.110 0.867 -1.568 1.00 91.25 178 GLN A C 1
ATOM 1406 O O . GLN A 1 178 ? -8.056 0.285 -2.099 1.00 91.25 178 GLN A O 1
ATOM 1411 N N . PHE A 1 179 ? -6.931 0.877 -0.248 1.00 95.44 179 PHE A N 1
ATOM 1412 C CA . PHE A 1 179 ? -7.845 0.261 0.712 1.00 95.44 179 PHE A CA 1
ATOM 1413 C C . PHE A 1 179 ? -7.714 0.924 2.086 1.00 95.44 179 PHE A C 1
ATOM 1415 O O . PHE A 1 179 ? -6.674 1.477 2.431 1.00 95.44 179 PHE A O 1
ATOM 1422 N N . THR A 1 180 ? -8.777 0.838 2.883 1.00 97.44 180 THR A N 1
ATOM 1423 C CA . THR A 1 180 ? -8.853 1.476 4.203 1.00 97.44 180 THR A CA 1
ATOM 1424 C C . THR A 1 180 ? -8.182 0.643 5.290 1.00 97.44 180 THR A C 1
ATOM 1426 O O . THR A 1 180 ? -8.059 -0.584 5.173 1.00 97.44 180 THR A O 1
ATOM 1429 N N . LEU A 1 181 ? -7.804 1.291 6.396 1.00 98.12 181 LEU A N 1
ATOM 1430 C CA . LEU A 1 181 ? -7.226 0.596 7.548 1.00 98.12 181 LEU A CA 1
ATOM 1431 C C . LEU A 1 181 ? -8.204 -0.425 8.143 1.00 98.12 181 LEU A C 1
ATOM 1433 O O . LEU A 1 181 ? -7.785 -1.511 8.537 1.00 98.12 181 LEU A O 1
ATOM 1437 N N . ASN A 1 182 ? -9.510 -0.137 8.156 1.00 96.81 182 ASN A N 1
ATOM 1438 C CA . ASN A 1 182 ? -10.513 -1.108 8.602 1.00 96.81 182 ASN A CA 1
ATOM 1439 C C . ASN A 1 182 ? -10.482 -2.380 7.750 1.00 96.81 182 ASN A C 1
ATOM 1441 O O . ASN A 1 182 ? -10.458 -3.480 8.299 1.00 96.81 182 ASN A O 1
ATOM 1445 N N . ARG A 1 183 ? -10.398 -2.259 6.419 1.00 97.00 183 ARG A N 1
ATOM 1446 C CA . ARG A 1 183 ? -10.286 -3.431 5.538 1.00 97.00 183 ARG A CA 1
ATOM 1447 C C . ARG A 1 183 ? -9.001 -4.219 5.801 1.00 97.00 183 ARG A C 1
ATOM 1449 O O . ARG A 1 183 ? -9.037 -5.448 5.818 1.00 97.00 183 ARG A O 1
ATOM 1456 N N . PHE A 1 184 ? -7.890 -3.524 6.036 1.00 97.75 184 PHE A N 1
ATOM 1457 C CA . PHE A 1 184 ? -6.623 -4.152 6.411 1.00 97.75 184 PHE A CA 1
ATOM 1458 C C . PHE A 1 184 ? -6.717 -4.899 7.750 1.00 97.75 184 PHE A C 1
ATOM 1460 O O . PHE A 1 184 ? -6.288 -6.046 7.846 1.00 97.75 184 PHE A O 1
ATOM 1467 N N . ARG A 1 185 ? -7.359 -4.299 8.760 1.00 97.88 185 ARG A N 1
ATOM 1468 C CA . ARG A 1 185 ? -7.624 -4.938 10.057 1.00 97.88 185 ARG A CA 1
ATOM 1469 C C . ARG A 1 185 ? -8.488 -6.185 9.910 1.00 97.88 185 ARG A C 1
ATOM 1471 O O . ARG A 1 185 ? -8.148 -7.204 10.496 1.00 97.88 185 ARG A O 1
ATOM 1478 N N . LEU A 1 186 ? -9.558 -6.142 9.109 1.00 96.94 186 LEU A N 1
ATOM 1479 C CA . LEU A 1 186 ? -10.388 -7.322 8.819 1.00 96.94 186 LEU A CA 1
ATOM 1480 C C . LEU A 1 186 ? -9.553 -8.457 8.206 1.00 96.94 186 LEU A C 1
ATOM 1482 O O . LEU A 1 186 ? -9.695 -9.612 8.600 1.00 96.94 186 LEU A O 1
ATOM 1486 N N . PHE A 1 187 ? -8.640 -8.126 7.289 1.00 96.56 187 PHE A N 1
ATOM 1487 C CA . PHE A 1 187 ? -7.726 -9.100 6.694 1.00 96.56 187 PHE A CA 1
ATOM 1488 C C . PHE A 1 187 ? -6.786 -9.732 7.725 1.00 96.56 187 PHE A C 1
ATOM 1490 O O . PHE A 1 187 ? -6.764 -10.954 7.840 1.00 96.56 187 PHE A O 1
ATOM 1497 N N . VAL A 1 188 ? -6.082 -8.921 8.519 1.00 97.31 188 VAL A N 1
ATOM 1498 C CA . VAL A 1 188 ? -5.147 -9.402 9.557 1.00 97.31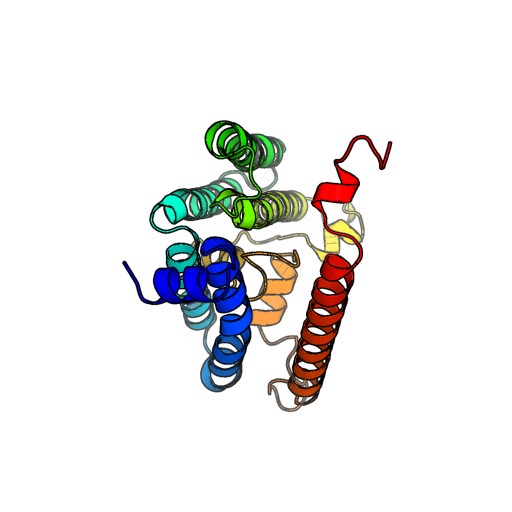 188 VAL A CA 1
ATOM 1499 C C . VAL A 1 188 ? -5.864 -10.184 10.663 1.00 97.31 188 VAL A C 1
ATOM 1501 O O . VAL A 1 188 ? -5.314 -11.136 11.212 1.00 97.31 188 VAL A O 1
ATOM 1504 N N . ASN A 1 189 ? -7.103 -9.807 10.987 1.00 96.25 189 ASN A N 1
ATOM 1505 C CA . ASN A 1 189 ? -7.939 -10.508 11.964 1.00 96.25 189 ASN A CA 1
ATOM 1506 C C . ASN A 1 189 ? -8.478 -11.852 11.445 1.00 96.25 189 ASN A C 1
ATOM 1508 O O . ASN A 1 189 ? -9.080 -12.593 12.217 1.00 96.25 189 ASN A O 1
ATOM 1512 N N . GLY A 1 190 ? -8.296 -12.164 10.159 1.00 95.56 190 GLY A N 1
ATOM 1513 C CA . GLY A 1 190 ? -8.775 -13.409 9.566 1.00 95.56 190 GLY A CA 1
ATOM 1514 C C . GLY A 1 190 ? -10.265 -13.417 9.209 1.00 95.56 190 GLY A C 1
ATOM 1515 O O . GLY A 1 190 ? -10.827 -14.483 8.979 1.00 95.56 190 GLY A O 1
ATOM 1516 N N . GLU A 1 191 ? -10.919 -12.259 9.098 1.00 95.12 191 GLU A N 1
ATOM 1517 C CA . GLU A 1 191 ? -12.357 -12.163 8.766 1.00 95.12 191 GLU A CA 1
ATOM 1518 C C . GLU A 1 191 ? -12.669 -12.636 7.335 1.00 95.12 191 GLU A C 1
ATOM 1520 O O . GLU A 1 191 ? -13.794 -13.009 7.008 1.00 95.12 191 GLU A O 1
ATOM 1525 N N . PHE A 1 192 ? -11.658 -12.660 6.462 1.00 93.31 192 PHE A N 1
ATOM 1526 C CA . PHE A 1 192 ? -11.776 -13.193 5.101 1.00 93.31 192 PHE A CA 1
ATOM 1527 C C . PHE A 1 192 ? -11.437 -14.685 4.988 1.00 93.31 192 PHE A C 1
ATOM 1529 O O . PHE A 1 192 ? -11.504 -15.243 3.888 1.00 93.31 192 PHE A O 1
ATOM 1536 N N . LEU A 1 193 ? -11.084 -15.345 6.095 1.00 94.69 193 LEU A N 1
ATOM 1537 C CA . LEU A 1 193 ? -10.874 -16.789 6.112 1.00 94.69 193 LEU A CA 1
ATOM 1538 C C . LEU A 1 193 ? -12.201 -17.523 5.882 1.00 94.69 193 LEU A C 1
ATOM 1540 O O . LEU A 1 193 ? -13.291 -16.941 5.802 1.00 94.69 193 LEU A O 1
ATOM 1544 N N . ASP A 1 194 ? -12.098 -18.824 5.666 1.00 94.00 194 ASP A N 1
ATOM 1545 C CA . ASP A 1 194 ? -13.258 -19.696 5.664 1.00 94.00 194 ASP A CA 1
ATOM 1546 C C . ASP A 1 194 ? -13.898 -19.713 7.074 1.00 94.00 194 ASP A C 1
ATOM 1548 O O . ASP A 1 194 ? -13.177 -19.937 8.054 1.00 94.00 194 ASP A O 1
ATOM 1552 N N . PRO A 1 195 ? -15.207 -19.421 7.222 1.00 90.94 195 PRO A N 1
ATOM 1553 C CA . PRO A 1 195 ? -15.830 -19.286 8.540 1.00 90.94 195 PRO A CA 1
ATOM 1554 C C . PRO A 1 195 ? -15.769 -20.556 9.393 1.00 90.94 195 PRO A C 1
ATOM 1556 O O . PRO A 1 195 ? -15.665 -20.441 10.615 1.00 90.94 195 PRO A O 1
ATOM 1559 N N . GLU A 1 196 ? -15.816 -21.728 8.755 1.00 92.19 196 GLU A N 1
ATOM 1560 C CA . GLU A 1 196 ? -15.888 -23.033 9.415 1.00 92.19 196 GLU A CA 1
ATOM 1561 C C . GLU A 1 196 ? -14.492 -23.556 9.749 1.00 92.19 196 GLU A C 1
ATOM 1563 O O . GLU A 1 196 ? -14.200 -23.899 10.892 1.00 92.19 196 GLU A O 1
ATOM 1568 N N . THR A 1 197 ? -13.602 -23.576 8.758 1.00 92.62 197 THR A N 1
ATOM 1569 C CA . THR A 1 197 ? -12.263 -24.169 8.902 1.00 92.62 197 THR A CA 1
ATOM 1570 C C . THR A 1 197 ? -11.232 -23.194 9.465 1.00 92.62 197 THR A C 1
ATOM 1572 O O . THR A 1 197 ? -10.153 -23.617 9.883 1.00 92.62 197 THR A O 1
ATOM 1575 N N . LYS A 1 198 ? -11.527 -21.884 9.448 1.00 92.31 198 LYS A N 1
ATOM 1576 C CA . LYS A 1 198 ? -10.574 -20.798 9.749 1.00 92.31 198 LYS A CA 1
ATOM 1577 C C . LYS A 1 198 ? -9.291 -20.880 8.919 1.00 92.31 198 LYS A C 1
ATOM 1579 O O . LYS A 1 198 ? -8.259 -20.352 9.314 1.00 92.31 198 LYS A O 1
ATOM 1584 N N . GLN A 1 199 ? -9.359 -21.512 7.748 1.00 93.00 199 GLN A N 1
ATOM 1585 C CA . GLN A 1 199 ? -8.250 -21.619 6.807 1.00 93.00 199 GLN A CA 1
ATOM 1586 C C . GLN A 1 199 ? -8.396 -20.602 5.665 1.00 93.00 199 GLN A C 1
ATOM 1588 O O . GLN A 1 199 ? -9.506 -20.150 5.352 1.00 93.00 199 GLN A O 1
ATOM 1593 N N . PRO A 1 200 ? -7.298 -20.239 4.979 1.00 91.56 200 PRO A N 1
ATOM 1594 C CA . PRO A 1 200 ? -7.372 -19.414 3.784 1.00 91.56 200 PRO A CA 1
ATOM 1595 C C . PRO A 1 200 ? -8.143 -20.128 2.667 1.00 91.56 200 PRO A C 1
ATOM 1597 O O . PRO A 1 200 ? -7.751 -21.211 2.221 1.00 91.56 200 PRO A O 1
ATOM 1600 N N . ARG A 1 201 ? -9.207 -19.491 2.165 1.00 91.56 201 ARG A N 1
ATOM 1601 C CA . ARG A 1 201 ? -10.138 -20.077 1.185 1.00 91.56 201 ARG A CA 1
ATOM 1602 C C . ARG A 1 201 ? -9.411 -20.654 -0.032 1.00 91.56 201 ARG A C 1
ATOM 1604 O O . ARG A 1 201 ? -8.629 -19.965 -0.690 1.00 91.56 201 ARG A O 1
ATOM 1611 N N . ALA A 1 202 ? -9.715 -21.902 -0.391 1.00 85.69 202 ALA A N 1
ATOM 1612 C CA . ALA A 1 202 ? -9.129 -22.559 -1.564 1.00 85.69 202 ALA A CA 1
ATOM 1613 C C . ALA A 1 202 ? -9.410 -21.784 -2.867 1.00 85.69 202 ALA A C 1
ATOM 1615 O O . ALA A 1 202 ? -8.532 -21.660 -3.723 1.00 85.69 202 ALA A O 1
ATOM 1616 N N . SER A 1 203 ? -10.594 -21.170 -2.969 1.00 89.44 203 SER A N 1
ATOM 1617 C CA . SER A 1 203 ? -11.002 -20.340 -4.108 1.00 89.44 203 SER A CA 1
ATOM 1618 C C . SER A 1 203 ? -10.076 -19.149 -4.368 1.00 89.44 203 SER A C 1
ATOM 1620 O O . SER A 1 203 ? -9.937 -18.743 -5.523 1.00 89.44 203 SER A O 1
ATOM 1622 N N . ALA A 1 204 ? -9.391 -18.627 -3.343 1.00 88.00 204 ALA A N 1
ATOM 1623 C CA . ALA A 1 204 ? -8.475 -17.499 -3.489 1.00 88.00 204 ALA A CA 1
ATOM 1624 C C . ALA A 1 204 ? -7.331 -17.810 -4.466 1.00 88.00 204 ALA A C 1
ATOM 1626 O O . ALA A 1 204 ? -6.990 -16.959 -5.280 1.00 88.00 204 ALA A O 1
ATOM 1627 N N . LEU A 1 205 ? -6.803 -19.044 -4.463 1.00 88.44 205 LEU A N 1
ATOM 1628 C CA . LEU A 1 205 ? -5.722 -19.437 -5.375 1.00 88.44 205 LEU A CA 1
ATOM 1629 C C . LEU A 1 205 ? -6.170 -19.366 -6.837 1.00 88.44 205 LEU A C 1
ATOM 1631 O O . LEU A 1 205 ? -5.485 -18.781 -7.672 1.00 88.44 205 LEU A O 1
ATOM 1635 N N . ARG A 1 206 ? -7.350 -19.924 -7.132 1.00 90.94 206 ARG A N 1
ATOM 1636 C CA . ARG A 1 206 ? -7.932 -19.888 -8.478 1.00 90.94 206 ARG A CA 1
ATOM 1637 C C . ARG A 1 206 ? -8.128 -18.447 -8.943 1.00 90.94 206 ARG A C 1
ATOM 1639 O O . ARG A 1 206 ? -7.747 -18.117 -10.060 1.00 90.94 206 ARG A O 1
ATOM 1646 N N . VAL A 1 207 ? -8.687 -17.589 -8.087 1.00 92.62 207 VAL A N 1
ATOM 1647 C CA . VAL A 1 207 ? -8.902 -16.171 -8.415 1.00 92.62 207 VAL A CA 1
ATOM 1648 C C . VAL A 1 207 ? -7.571 -15.466 -8.685 1.00 92.62 207 VAL A C 1
ATOM 1650 O O . VAL A 1 207 ? -7.466 -14.768 -9.691 1.00 92.62 207 VAL A O 1
ATOM 1653 N N . SER A 1 208 ? -6.545 -15.682 -7.856 1.00 91.69 208 SER A N 1
ATOM 1654 C CA . SER A 1 208 ? -5.210 -15.105 -8.057 1.00 91.69 208 SER A CA 1
ATOM 1655 C C . SER A 1 208 ? -4.580 -15.536 -9.383 1.00 91.69 208 SER A C 1
ATOM 1657 O O . SER A 1 208 ? -4.091 -14.682 -10.115 1.00 91.69 208 SER A O 1
ATOM 1659 N N . ILE A 1 209 ? -4.650 -16.825 -9.738 1.00 92.25 209 ILE A N 1
ATOM 1660 C CA . ILE A 1 209 ? -4.125 -17.333 -11.018 1.00 92.25 209 ILE A CA 1
ATOM 1661 C C . ILE A 1 209 ? -4.888 -16.726 -12.199 1.00 92.25 209 ILE A C 1
ATOM 1663 O O . ILE A 1 209 ? -4.273 -16.260 -13.153 1.00 92.25 209 ILE A O 1
ATOM 1667 N N . CYS A 1 210 ? -6.222 -16.667 -12.140 1.00 94.44 210 CYS A N 1
ATOM 1668 C CA . CYS A 1 210 ? -7.012 -16.052 -13.207 1.00 94.44 210 CYS A CA 1
ATOM 1669 C C . CYS A 1 210 ? -6.666 -14.567 -13.400 1.00 94.44 210 CYS A C 1
ATOM 1671 O O . CYS A 1 210 ? -6.578 -14.108 -14.536 1.00 94.44 210 CYS A O 1
ATOM 1673 N N . ARG A 1 211 ? -6.449 -13.814 -12.312 1.00 93.25 211 ARG A N 1
ATOM 1674 C CA . ARG A 1 211 ? -6.046 -12.399 -12.389 1.00 93.25 211 ARG A CA 1
ATOM 1675 C C . ARG A 1 211 ? -4.630 -12.231 -12.926 1.00 93.25 211 ARG A C 1
ATOM 1677 O O . ARG A 1 211 ? -4.410 -11.335 -13.733 1.00 93.25 211 ARG A O 1
ATOM 1684 N N . PHE A 1 212 ? -3.713 -13.113 -12.543 1.00 93.19 212 PHE A N 1
ATOM 1685 C CA . PHE A 1 212 ? -2.361 -13.148 -13.088 1.00 93.19 212 PHE A CA 1
ATOM 1686 C C . PHE A 1 212 ? -2.362 -13.386 -14.604 1.00 93.19 212 PHE A C 1
ATOM 1688 O O . PHE A 1 212 ? -1.780 -12.605 -15.351 1.00 93.19 212 PHE A O 1
ATOM 1695 N N . LEU A 1 213 ? -3.087 -14.409 -15.069 1.00 95.56 213 LEU A N 1
ATOM 1696 C CA . LEU A 1 213 ? -3.202 -14.721 -16.495 1.00 95.56 213 LEU A CA 1
ATOM 1697 C C . LEU A 1 213 ? -3.878 -13.592 -17.282 1.00 95.56 213 LEU A C 1
ATOM 1699 O O . LEU A 1 213 ? -3.436 -13.275 -18.382 1.00 95.56 213 LEU A O 1
ATOM 1703 N N . ALA A 1 214 ? -4.903 -12.951 -16.714 1.00 94.75 214 ALA A N 1
ATOM 1704 C CA . ALA A 1 214 ? -5.519 -11.772 -17.320 1.00 94.75 214 ALA A CA 1
ATOM 1705 C C . ALA A 1 214 ? -4.528 -10.599 -17.434 1.00 94.75 214 ALA A C 1
ATOM 1707 O O . ALA A 1 214 ? -4.513 -9.913 -18.453 1.00 94.75 214 ALA A O 1
ATOM 1708 N N . GLY A 1 215 ? -3.675 -10.398 -16.423 1.00 92.25 215 GLY A N 1
ATOM 1709 C CA . GLY A 1 215 ? -2.603 -9.401 -16.455 1.00 92.25 215 GLY A CA 1
ATOM 1710 C C . GLY A 1 215 ? -1.567 -9.682 -17.545 1.00 92.25 215 GLY A C 1
ATOM 1711 O O . GLY A 1 215 ? -1.235 -8.780 -18.307 1.00 92.25 215 GLY A O 1
ATOM 1712 N N . ILE A 1 216 ? -1.117 -10.937 -17.681 1.00 93.00 216 ILE A N 1
ATOM 1713 C CA . ILE A 1 216 ? -0.223 -11.352 -18.777 1.00 93.00 216 ILE A CA 1
ATOM 1714 C C . ILE A 1 216 ? -0.885 -11.102 -20.129 1.00 93.00 216 ILE A C 1
ATOM 1716 O O . ILE A 1 216 ? -0.272 -10.513 -21.013 1.00 93.00 216 ILE A O 1
ATOM 1720 N N . PHE A 1 217 ? -2.134 -11.536 -20.293 1.00 95.62 217 PHE A N 1
ATOM 1721 C CA . PHE A 1 217 ? -2.875 -11.358 -21.537 1.00 95.62 217 PHE A CA 1
ATOM 1722 C C . PHE A 1 217 ? -2.973 -9.879 -21.929 1.00 95.62 217 PHE A C 1
ATOM 1724 O O . PHE A 1 217 ? -2.697 -9.529 -23.075 1.00 95.62 217 PHE A O 1
ATOM 1731 N N . TYR A 1 218 ? -3.282 -9.006 -20.967 1.00 93.31 218 TYR A N 1
ATOM 1732 C CA . TYR A 1 218 ? -3.309 -7.562 -21.183 1.00 93.31 218 TYR A CA 1
ATOM 1733 C C . TYR A 1 218 ? -1.933 -7.010 -21.581 1.00 93.31 218 TYR A C 1
ATOM 1735 O O . TYR A 1 218 ? -1.838 -6.254 -22.543 1.00 93.31 218 TYR A O 1
ATOM 1743 N N . ALA A 1 219 ? -0.862 -7.421 -20.893 1.00 89.31 219 ALA A N 1
ATOM 1744 C CA . ALA A 1 219 ? 0.499 -6.986 -21.205 1.00 89.31 219 ALA A CA 1
ATOM 1745 C C . ALA A 1 219 ? 0.947 -7.423 -22.612 1.00 89.31 219 ALA A C 1
ATOM 1747 O O . ALA A 1 219 ? 1.552 -6.635 -23.333 1.00 89.31 219 ALA A O 1
ATOM 1748 N N . VAL A 1 220 ? 0.605 -8.646 -23.034 1.00 91.25 220 VAL A N 1
ATOM 1749 C CA . VAL A 1 220 ? 0.904 -9.151 -24.384 1.00 91.25 220 VAL A CA 1
ATOM 1750 C C . VAL A 1 220 ? 0.146 -8.360 -25.448 1.00 91.25 220 VAL A C 1
ATOM 1752 O O . VAL A 1 220 ? 0.746 -7.964 -26.443 1.00 91.25 220 VAL A O 1
ATOM 1755 N N . ILE A 1 221 ? -1.149 -8.094 -25.240 1.00 93.44 221 ILE A N 1
ATOM 1756 C CA . ILE A 1 221 ? -1.939 -7.271 -26.168 1.00 93.44 221 ILE A CA 1
ATOM 1757 C C . ILE A 1 221 ? -1.378 -5.856 -26.248 1.00 93.44 221 ILE A C 1
ATOM 1759 O O . ILE A 1 221 ? -1.251 -5.331 -27.349 1.00 93.44 221 ILE A O 1
ATOM 1763 N N . HIS A 1 222 ? -1.030 -5.252 -25.111 1.00 88.31 222 HIS A N 1
ATOM 1764 C CA . HIS A 1 222 ? -0.419 -3.928 -25.075 1.00 88.31 222 HIS A CA 1
ATOM 1765 C C . HIS A 1 222 ? 0.891 -3.909 -25.868 1.00 88.31 222 HIS A C 1
ATOM 1767 O O . HIS A 1 222 ? 1.044 -3.087 -26.765 1.00 88.31 222 HIS A O 1
ATOM 1773 N N . GLN A 1 223 ? 1.796 -4.856 -25.603 1.00 87.00 223 GLN A N 1
ATOM 1774 C CA . GLN A 1 223 ? 3.076 -4.929 -26.304 1.00 87.00 223 GLN A CA 1
ATOM 1775 C C . GLN A 1 223 ? 2.890 -5.139 -27.807 1.00 87.00 223 GLN A C 1
ATOM 1777 O O . GLN A 1 223 ? 3.574 -4.506 -28.606 1.00 87.00 223 GLN A O 1
ATOM 1782 N N . TRP A 1 224 ? 1.949 -6.000 -28.201 1.00 90.19 224 TRP A N 1
ATOM 1783 C CA . TRP A 1 224 ? 1.610 -6.197 -29.605 1.00 90.19 224 TRP A CA 1
ATOM 1784 C C . TRP A 1 224 ? 1.030 -4.923 -30.226 1.00 90.19 224 TRP A C 1
ATOM 1786 O O . TRP A 1 224 ? 1.431 -4.554 -31.322 1.00 90.19 224 TRP A O 1
ATOM 1796 N N . GLY A 1 225 ? 0.153 -4.212 -29.515 1.00 88.69 225 GLY A N 1
ATOM 1797 C CA . GLY A 1 225 ? -0.406 -2.928 -29.938 1.00 88.69 225 GLY A CA 1
ATOM 1798 C C . GLY A 1 225 ? 0.662 -1.858 -30.164 1.00 88.69 225 GLY A C 1
ATOM 1799 O O . GLY A 1 225 ? 0.624 -1.187 -31.192 1.00 88.69 225 GLY A O 1
ATOM 1800 N N . CYS A 1 226 ? 1.658 -1.759 -29.279 1.00 84.88 226 CYS A N 1
ATOM 1801 C CA . CYS A 1 226 ? 2.769 -0.813 -29.414 1.00 84.88 226 CYS A CA 1
ATOM 1802 C C . CYS A 1 226 ? 3.646 -1.060 -30.652 1.00 84.88 226 CYS A C 1
ATOM 1804 O O . CYS A 1 226 ? 4.283 -0.125 -31.125 1.00 84.88 226 CYS A O 1
ATOM 1806 N N . VAL A 1 227 ? 3.665 -2.279 -31.211 1.00 87.25 227 VAL A N 1
ATOM 1807 C CA . VAL A 1 227 ? 4.344 -2.551 -32.495 1.00 87.25 227 VAL A CA 1
ATOM 1808 C C . VAL A 1 227 ? 3.641 -1.847 -33.659 1.00 87.25 227 VAL A C 1
ATOM 1810 O O . VAL A 1 227 ? 4.298 -1.431 -34.608 1.00 87.25 227 VAL A O 1
ATOM 1813 N N . TRP A 1 228 ? 2.314 -1.717 -33.598 1.00 88.50 228 TRP A N 1
ATOM 1814 C CA . TRP A 1 228 ? 1.512 -1.100 -34.658 1.00 88.50 228 TRP A CA 1
ATOM 1815 C C . TRP A 1 228 ? 1.306 0.397 -34.448 1.00 88.50 228 TRP A C 1
ATOM 1817 O O . TRP A 1 228 ? 1.290 1.154 -35.413 1.00 88.50 228 TRP A O 1
ATOM 1827 N N . ILE A 1 229 ? 1.122 0.812 -33.194 1.00 88.12 229 ILE A N 1
ATOM 1828 C CA . ILE A 1 229 ? 0.878 2.199 -32.798 1.00 88.12 229 ILE A CA 1
ATOM 1829 C C . ILE A 1 229 ? 1.847 2.523 -31.652 1.00 88.12 229 ILE A C 1
ATOM 1831 O O . ILE A 1 229 ? 1.492 2.347 -30.481 1.00 88.12 229 ILE A O 1
ATOM 1835 N N . PRO A 1 230 ? 3.085 2.942 -31.971 1.00 83.81 230 PRO A N 1
ATOM 1836 C CA . PRO A 1 230 ? 4.052 3.370 -30.966 1.00 83.81 230 PRO A CA 1
ATOM 1837 C C . PRO A 1 230 ? 3.507 4.552 -30.158 1.00 83.81 230 PRO A C 1
ATOM 1839 O O . PRO A 1 230 ? 2.752 5.374 -30.681 1.00 83.81 230 PRO A O 1
ATOM 1842 N N . GLN A 1 231 ? 3.876 4.667 -28.883 1.00 78.31 231 GLN A N 1
ATOM 1843 C CA . GLN A 1 231 ? 3.369 5.755 -28.035 1.00 78.31 231 GLN A CA 1
ATOM 1844 C C . GLN A 1 231 ? 3.852 7.127 -28.523 1.00 78.31 231 GLN A C 1
ATOM 1846 O O . GLN A 1 231 ? 3.139 8.120 -28.403 1.00 78.31 231 GLN A O 1
ATOM 1851 N N . GLU A 1 232 ? 5.026 7.170 -29.147 1.00 82.62 232 GLU A N 1
ATOM 1852 C CA . GLU A 1 232 ? 5.619 8.361 -29.745 1.00 82.62 232 GLU A CA 1
ATOM 1853 C C . GLU A 1 232 ? 4.751 8.911 -30.883 1.00 82.62 232 GLU A C 1
ATOM 1855 O O . GLU A 1 232 ? 4.692 10.125 -31.074 1.00 82.62 232 GLU A O 1
ATOM 1860 N N . TYR A 1 233 ? 4.021 8.041 -31.594 1.00 84.94 233 TYR A N 1
ATOM 1861 C CA . TYR A 1 233 ? 3.092 8.461 -32.642 1.00 84.94 233 TYR A CA 1
ATO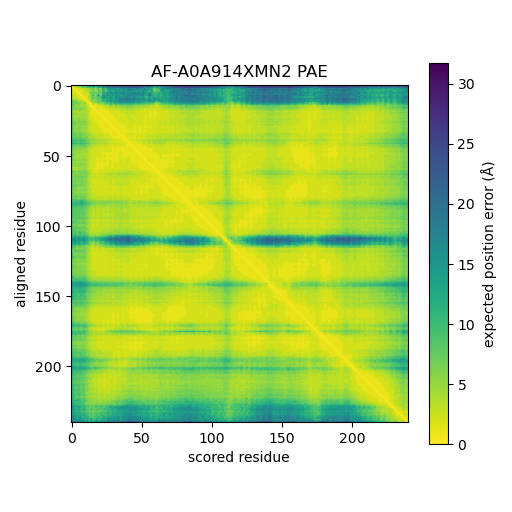M 1862 C C . TYR A 1 233 ? 1.964 9.335 -32.079 1.00 84.94 233 TYR A C 1
ATOM 1864 O O . TYR A 1 233 ? 1.628 10.348 -32.686 1.00 84.94 233 TYR A O 1
ATOM 1872 N N . LEU A 1 234 ? 1.441 9.018 -30.888 1.00 84.00 234 LEU A N 1
ATOM 1873 C CA . LEU A 1 234 ? 0.372 9.795 -30.238 1.00 84.00 234 LEU A CA 1
ATOM 1874 C C . LEU A 1 234 ? 0.818 11.208 -29.827 1.00 84.00 234 LEU A C 1
ATOM 1876 O O . LEU A 1 234 ? -0.014 12.094 -29.646 1.00 84.00 234 LEU A O 1
ATOM 1880 N N . ASN A 1 235 ? 2.128 11.420 -29.691 1.00 81.88 235 ASN A N 1
ATOM 1881 C CA . ASN A 1 235 ? 2.732 12.719 -29.398 1.00 81.88 235 ASN A CA 1
ATOM 1882 C C . ASN A 1 235 ? 3.328 13.387 -30.651 1.00 81.88 235 ASN A C 1
ATOM 1884 O O . ASN A 1 235 ? 3.981 14.425 -30.544 1.00 81.88 235 ASN A O 1
ATOM 1888 N N . SER A 1 236 ? 3.132 12.799 -31.835 1.00 85.62 236 SER A N 1
ATOM 1889 C CA . SER A 1 236 ? 3.664 13.316 -33.094 1.00 85.62 236 SER A CA 1
ATOM 1890 C C . SER A 1 236 ? 2.729 14.344 -33.731 1.00 85.62 236 SER A C 1
ATOM 1892 O O . SER A 1 236 ? 1.515 14.314 -33.540 1.00 85.62 236 SER A O 1
ATOM 1894 N N . ALA 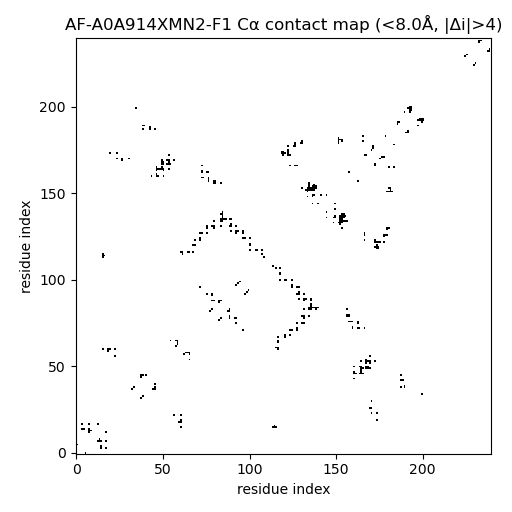A 1 237 ? 3.292 15.230 -34.554 1.00 89.69 237 ALA A N 1
ATOM 1895 C CA . ALA A 1 237 ? 2.509 16.193 -35.326 1.00 89.69 237 ALA A CA 1
ATOM 1896 C C . ALA A 1 237 ? 1.591 15.536 -36.374 1.00 89.69 237 ALA A C 1
ATOM 1898 O O . ALA A 1 237 ? 0.689 16.193 -36.863 1.00 89.69 237 ALA A O 1
ATOM 1899 N N . GLU A 1 238 ? 1.812 14.269 -36.739 1.00 87.38 238 GLU A N 1
ATOM 1900 C CA . GLU A 1 238 ? 0.943 13.541 -37.677 1.00 87.38 238 GLU A CA 1
ATOM 1901 C C . GLU A 1 238 ? -0.365 13.067 -37.029 1.00 87.38 238 GLU A C 1
ATOM 1903 O O . GLU A 1 238 ? -1.315 12.733 -37.736 1.00 87.38 238 GLU A O 1
ATOM 1908 N N . PHE A 1 239 ? -0.409 13.000 -35.696 1.00 86.75 239 PHE A N 1
ATOM 1909 C CA . PHE A 1 239 ? -1.591 12.586 -34.944 1.00 86.75 239 PHE A CA 1
ATOM 1910 C C . PHE A 1 239 ? -2.566 13.745 -34.659 1.00 86.75 239 PHE A C 1
ATOM 1912 O O . PHE A 1 239 ? -3.766 13.498 -34.526 1.00 86.75 239 PHE A O 1
ATOM 1919 N N . TYR A 1 240 ? -2.064 14.984 -34.568 1.00 79.06 240 TYR A N 1
ATOM 1920 C CA . TYR A 1 240 ? -2.839 16.208 -34.297 1.00 79.06 240 TYR A CA 1
ATOM 1921 C C . TYR A 1 240 ? -3.174 16.977 -35.578 1.00 79.06 240 TYR A C 1
ATOM 1923 O O . TYR A 1 240 ? -4.303 17.518 -35.646 1.00 79.06 240 TYR A O 1
#